Protein AF-0000000081154269 (afdb_homodimer)

Solvent-accessible surface area (backbone atoms only — not comparable to full-atom values): 13398 Å² total; per-residue (Å²): 123,73,63,59,54,53,50,51,50,51,49,53,46,40,52,49,39,51,51,50,25,51,52,48,40,55,52,59,63,45,81,85,40,50,67,66,55,54,40,61,43,44,78,52,39,38,45,68,50,50,50,50,39,24,50,54,22,32,74,70,35,24,18,26,26,54,62,49,84,51,54,36,80,61,56,30,69,42,71,66,41,42,50,36,40,49,54,42,46,71,68,36,48,84,65,62,65,66,71,43,82,85,48,81,78,74,82,65,70,76,69,76,73,74,76,75,74,84,119,124,70,61,61,53,51,50,50,51,50,49,51,46,41,52,49,40,50,50,50,27,50,52,49,40,56,52,59,64,45,82,84,38,50,67,65,55,56,40,61,43,43,78,53,37,37,44,69,50,48,50,49,40,24,51,53,23,31,73,71,34,25,19,26,27,54,62,48,85,52,54,35,79,63,54,28,68,42,70,66,41,42,49,37,39,51,56,43,45,71,68,35,48,84,66,62,65,68,71,44,81,84,48,81,76,74,82,68,68,76,67,78,74,74,76,74,71,84,118

Nearest PDB structures (foldseek):
  7b7u-assembly1_M  TM=6.819E-01  e=1.545E-05  Homo sapiens
  7f4g-assembly1_R  TM=5.981E-01  e=3.457E-05  Homo sapiens
  4fc8-assembly2_B  TM=5.444E-01  e=4.083E-03  Kluyveromyces lactis NRRL Y-1140
  5c2y-assembly3_A  TM=6.075E-01  e=2.315E-02  Saccharomyces cerevisiae
  6hiv-assembly1_DJ  TM=3.075E-01  e=6.118E+00  Trypanosoma brucei brucei

pLDDT: mean 88.87, std 14.14, range [27.11, 98.56]

Radius of gyration: 24.87 Å; Cα contacts (8 Å, |Δi|>4): 287; chains: 2; bounding box: 67×72×37 Å

Foldseek 3Di:
DVVVVVVVVVVVVVVVLVVQLVVLLVVLLDPDDDPVSVVVSVVRYDPVSLVVSLVSNVVVQHHSPSNDRDGVPDPDPDVLRVVQVVQQVVPDDPDDPVVCPPPPDDDTDTDDPPPPPPD/DVVVVVVVVVVVVVVVLVVQLVVLLVVLLDPDDDPVSVVVSVVRYDPVSLVVSLVSNVVVQHHSPSNDRDGVPDPDPDVLRVVQVVQQVVPDDPDDPVVCPPPPDDDTDTDDPPPPPPD

Organism: Pinctada imbricata (NCBI:txid66713)

Secondary structure (DSSP, 8-state):
-HHHHHHHHHHHHHHHHHHHHHHHHHHTTSS---HHHHHHHTTT--HHHHHHHHHHHHHTTB-SSTT---B---SSSSHHHHHHHHHHHHHS--S-GGG-TTS-------PPPP-----/-HHHHHHHHHHHHHHHHHHHHHHHHHHTTSS---HHHHHHHTTT--HHHHHHHHHHHHHTTB-SSTT---B---SSSSHHHHHHHHHHHHHS--S-GGG-TTS-------PPPP-----

Structure (mmCIF, N/CA/C/O backbone):
data_AF-0000000081154269-model_v1
#
loop_
_entity.id
_entity.type
_entity.pdbx_description
1 polymer 'RNA polymerase II subunit B1 CTD phosphatase RPAP2 homolog'
#
loop_
_atom_site.group_PDB
_atom_site.id
_atom_site.type_symbol
_atom_site.label_atom_id
_atom_site.label_alt_id
_atom_site.label_comp_id
_atom_site.label_asym_id
_atom_site.label_entity_id
_atom_site.label_seq_id
_atom_site.pdbx_PDB_ins_code
_atom_site.Cartn_x
_atom_site.Cartn_y
_atom_site.Cartn_z
_atom_site.occupancy
_atom_site.B_iso_or_equiv
_atom_site.auth_seq_id
_atom_site.auth_comp_id
_atom_site.auth_asym_id
_atom_site.auth_atom_id
_atom_site.pdbx_PDB_model_num
ATOM 1 N N . MET A 1 1 ? 29.5 40.688 5.809 1 53.53 1 MET A N 1
ATOM 2 C CA . MET A 1 1 ? 29.797 39.594 6.754 1 53.53 1 MET A CA 1
ATOM 3 C C . MET A 1 1 ? 28.516 39.031 7.348 1 53.53 1 MET A C 1
ATOM 5 O O . MET A 1 1 ? 28.406 37.812 7.539 1 53.53 1 MET A O 1
ATOM 9 N N . ASP A 1 2 ? 27.266 39.844 7.762 1 76.62 2 ASP A N 1
ATOM 10 C CA . ASP A 1 2 ? 26.016 39.625 8.484 1 76.62 2 ASP A CA 1
ATOM 11 C C . ASP A 1 2 ? 25 38.906 7.609 1 76.62 2 ASP A C 1
ATOM 13 O O . ASP A 1 2 ? 24.141 38.156 8.109 1 76.62 2 ASP A O 1
ATOM 17 N N . LYS A 1 3 ? 25.266 39.031 6.223 1 85.31 3 LYS A N 1
ATOM 18 C CA . LYS A 1 3 ? 24.281 38.438 5.309 1 85.31 3 LYS A CA 1
ATOM 19 C C . LYS A 1 3 ? 24.469 36.938 5.172 1 85.31 3 LYS A C 1
ATOM 21 O O . LYS A 1 3 ? 23.484 36.188 5.098 1 85.31 3 LYS A O 1
ATOM 26 N N . LYS A 1 4 ? 25.625 36.625 5.086 1 85.44 4 LYS A N 1
ATOM 27 C CA . LYS A 1 4 ? 25.938 35.219 4.949 1 85.44 4 LYS A CA 1
ATOM 28 C C . LYS A 1 4 ? 25.422 34.438 6.145 1 85.44 4 LYS A C 1
ATOM 30 O O . LYS A 1 4 ? 24.875 33.344 5.977 1 85.44 4 LYS A O 1
ATOM 35 N N . LYS A 1 5 ? 25.75 34.906 7.281 1 88.69 5 LYS A N 1
ATOM 36 C CA . LYS A 1 5 ? 25.297 34.25 8.508 1 88.69 5 LYS A CA 1
ATOM 37 C C . LYS A 1 5 ? 23.781 34.156 8.547 1 88.69 5 LYS A C 1
ATOM 39 O O . LYS A 1 5 ? 23.234 33.125 8.984 1 88.69 5 LYS A O 1
ATOM 44 N N . ALA A 1 6 ? 23.109 35.188 8.211 1 87 6 ALA A N 1
ATOM 45 C CA . ALA A 1 6 ? 21.641 35.219 8.164 1 87 6 ALA A CA 1
ATOM 46 C C . ALA A 1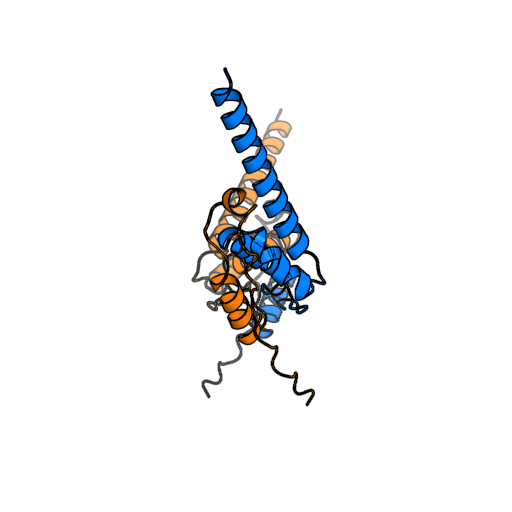 6 ? 21.109 34.156 7.215 1 87 6 ALA A C 1
ATOM 48 O O . ALA A 1 6 ? 20.094 33.5 7.512 1 87 6 ALA A O 1
ATOM 49 N N . LEU A 1 7 ? 21.781 34 6.094 1 88.38 7 LEU A N 1
ATOM 50 C CA . LEU A 1 7 ? 21.375 32.969 5.121 1 88.38 7 LEU A CA 1
ATOM 51 C C . LEU A 1 7 ? 21.562 31.578 5.684 1 88.38 7 LEU A C 1
ATOM 53 O O . LEU A 1 7 ? 20.688 30.719 5.504 1 88.38 7 LEU A O 1
ATOM 57 N N . GLU A 1 8 ? 22.703 31.391 6.32 1 90.62 8 GLU A N 1
ATOM 58 C CA . GLU A 1 8 ? 22.984 30.094 6.941 1 90.62 8 GLU A CA 1
ATOM 59 C C . GLU A 1 8 ? 21.938 29.75 7.992 1 90.62 8 GLU A C 1
ATOM 61 O O . GLU A 1 8 ? 21.484 28.609 8.078 1 90.62 8 GLU A O 1
ATOM 66 N N . GLU A 1 9 ? 21.641 30.703 8.789 1 90.69 9 GLU A N 1
ATOM 67 C CA . GLU A 1 9 ? 20.641 30.5 9.82 1 90.69 9 GLU A CA 1
ATOM 68 C C . GLU A 1 9 ? 19.281 30.172 9.203 1 90.69 9 GLU A C 1
ATOM 70 O O . GLU A 1 9 ? 18.516 29.359 9.734 1 90.69 9 GLU A O 1
ATOM 75 N N . LYS A 1 10 ? 18.953 30.844 8.18 1 89.12 10 LYS A N 1
ATOM 76 C CA . LYS A 1 10 ? 17.688 30.562 7.477 1 89.12 10 LYS A CA 1
ATOM 77 C C . LYS A 1 10 ? 17.656 29.125 6.969 1 89.12 10 LYS A C 1
ATOM 79 O O . LYS A 1 10 ? 16.641 28.438 7.133 1 89.12 10 LYS A O 1
ATOM 84 N N . ILE A 1 11 ? 18.75 28.766 6.434 1 92.25 11 ILE A N 1
ATOM 85 C CA . ILE A 1 11 ? 18.828 27.406 5.883 1 92.25 11 ILE A CA 1
ATOM 86 C C . ILE A 1 11 ? 18.719 26.391 7.012 1 92.25 11 ILE A C 1
ATOM 88 O O . ILE A 1 11 ? 18.047 25.375 6.867 1 92.25 11 ILE A O 1
ATOM 92 N N . ARG A 1 12 ? 19.5 26.641 8.016 1 92 12 ARG A N 1
ATOM 93 C CA . ARG A 1 12 ? 19.438 25.75 9.164 1 92 12 ARG A CA 1
ATOM 94 C C . ARG A 1 12 ? 18.016 25.609 9.68 1 92 12 ARG A C 1
ATOM 96 O O . ARG A 1 12 ? 17.562 24.516 10.016 1 92 12 ARG A O 1
ATOM 103 N N . PHE A 1 13 ? 17.359 26.75 9.781 1 93.31 13 PHE A N 1
ATOM 104 C CA . PHE A 1 13 ? 15.977 26.75 10.25 1 93.31 13 PHE A CA 1
ATOM 105 C C . PHE A 1 13 ? 15.078 25.984 9.297 1 93.31 13 PHE A C 1
ATOM 107 O O . PHE A 1 13 ? 14.195 25.234 9.727 1 93.31 13 PHE A O 1
ATOM 114 N N . GLN A 1 14 ? 15.312 26.156 8.055 1 93.31 14 GLN A N 1
ATOM 115 C CA . GLN A 1 14 ? 14.562 25.422 7.043 1 93.31 14 GLN A CA 1
ATOM 116 C C . GLN A 1 14 ? 14.734 23.906 7.211 1 93.31 14 GLN A C 1
ATOM 118 O O . GLN A 1 14 ? 13.766 23.156 7.121 1 93.31 14 GLN A O 1
ATOM 123 N N . VAL A 1 15 ? 15.961 23.5 7.383 1 95.94 15 VAL A N 1
ATOM 124 C CA . VAL A 1 15 ? 16.266 22.078 7.582 1 95.94 15 VAL A CA 1
ATOM 125 C C . VAL A 1 15 ? 15.57 21.578 8.836 1 95.94 15 VAL A C 1
ATOM 127 O O . VAL A 1 15 ? 15.023 20.469 8.844 1 95.94 15 VAL A O 1
ATOM 130 N N . GLU A 1 16 ? 15.602 22.375 9.875 1 95.81 16 GLU A N 1
ATOM 131 C CA . GLU A 1 16 ? 14.953 21.984 11.125 1 95.81 16 GLU A CA 1
ATOM 132 C C . GLU A 1 16 ? 13.445 21.844 10.938 1 95.81 16 GLU A C 1
ATOM 134 O O . GLU A 1 16 ? 12.828 20.938 11.523 1 95.81 16 GLU A O 1
ATOM 139 N N . CYS A 1 17 ? 12.844 22.781 10.227 1 95.19 17 CYS A N 1
ATOM 140 C CA . CYS A 1 17 ? 11.414 22.703 9.953 1 95.19 17 CYS A CA 1
ATOM 141 C C . CYS A 1 17 ? 11.07 21.406 9.203 1 95.19 17 CYS A C 1
ATOM 143 O O . CYS A 1 17 ? 10.102 20.734 9.539 1 95.19 17 CYS A O 1
ATOM 145 N N . GLU A 1 18 ? 11.883 21.047 8.211 1 96.69 18 GLU A N 1
ATOM 146 C CA . GLU A 1 18 ? 11.664 19.812 7.445 1 96.69 18 GLU A CA 1
ATOM 147 C C . GLU A 1 18 ? 11.828 18.578 8.32 1 96.69 18 GLU A C 1
ATOM 149 O O . GLU A 1 18 ? 11.07 17.609 8.195 1 96.69 18 GLU A O 1
ATOM 154 N N . LYS A 1 19 ? 12.859 18.625 9.117 1 97.44 19 LYS A N 1
ATOM 155 C CA . LYS A 1 19 ? 13.055 17.516 10.055 1 97.44 19 LYS A CA 1
ATOM 156 C C . LYS A 1 19 ? 11.844 17.359 10.969 1 97.44 19 LYS A C 1
ATOM 158 O O . LYS A 1 19 ? 11.375 16.234 11.203 1 97.44 19 LYS A O 1
ATOM 163 N N . THR A 1 20 ? 11.359 18.453 11.508 1 97.12 20 THR A N 1
ATOM 164 C CA . THR A 1 20 ? 10.18 18.438 12.367 1 97.12 20 THR A CA 1
ATOM 165 C C . THR A 1 20 ? 8.969 17.906 11.609 1 97.12 20 THR A C 1
ATOM 167 O O . THR A 1 20 ? 8.18 17.125 12.148 1 97.12 20 THR A O 1
ATOM 170 N N . ALA A 1 21 ? 8.766 18.359 10.344 1 97.81 21 ALA A N 1
ATOM 171 C CA . ALA A 1 21 ? 7.68 17.859 9.516 1 97.81 21 ALA A CA 1
ATOM 172 C C . ALA A 1 21 ? 7.762 16.344 9.352 1 97.81 21 ALA A C 1
ATOM 174 O O . ALA A 1 21 ? 6.762 15.641 9.516 1 97.81 21 ALA A O 1
ATOM 175 N N . HIS A 1 22 ? 8.977 15.906 9.055 1 97.81 22 HIS A N 1
ATOM 176 C CA . HIS A 1 22 ? 9.172 14.477 8.875 1 97.81 22 HIS A CA 1
ATOM 177 C C . HIS A 1 22 ? 8.859 13.711 10.156 1 97.81 22 HIS A C 1
ATOM 179 O O . HIS A 1 22 ? 8.219 12.656 10.117 1 97.81 22 HIS A O 1
ATOM 185 N N . LEU A 1 23 ? 9.336 14.195 11.266 1 98 23 LEU A N 1
ATOM 186 C CA . LEU A 1 23 ? 9.039 13.578 12.555 1 98 23 LEU A CA 1
ATOM 187 C C . LEU A 1 23 ? 7.539 13.562 12.82 1 98 23 LEU A C 1
ATOM 189 O O . LEU A 1 23 ? 7.012 12.594 13.375 1 98 23 LEU A O 1
ATOM 193 N N . THR A 1 24 ? 6.867 14.617 12.469 1 98.25 24 THR A N 1
ATOM 194 C CA . THR A 1 24 ? 5.418 14.703 12.609 1 98.25 24 THR A CA 1
ATOM 195 C C . THR A 1 24 ? 4.727 13.641 11.766 1 98.25 24 THR A C 1
ATOM 197 O O . THR A 1 24 ? 3.816 12.961 12.234 1 98.25 24 THR A O 1
ATOM 200 N N . VAL A 1 25 ? 5.164 13.539 10.508 1 98.5 25 VAL A N 1
ATOM 201 C CA . VAL A 1 25 ? 4.641 12.5 9.625 1 98.5 25 VAL A CA 1
ATOM 202 C C . VAL A 1 25 ? 4.816 11.133 10.281 1 98.5 25 VAL A C 1
ATOM 204 O O . VAL A 1 25 ? 3.879 10.328 10.328 1 98.5 25 VAL A O 1
ATOM 207 N N . GLN A 1 26 ? 5.984 10.891 10.82 1 98.25 26 GLN A N 1
ATOM 208 C CA . GLN A 1 26 ? 6.266 9.617 11.469 1 98.25 26 GLN A CA 1
ATOM 209 C C . GLN A 1 26 ? 5.328 9.375 12.648 1 98.25 26 GLN A C 1
ATOM 211 O O . GLN A 1 26 ? 4.824 8.266 12.836 1 98.25 26 GLN A O 1
ATOM 216 N N . ARG A 1 27 ? 5.07 10.344 13.367 1 98.31 27 ARG A N 1
ATOM 217 C CA . ARG A 1 27 ? 4.191 10.219 14.531 1 98.31 27 ARG A CA 1
ATOM 218 C C . ARG A 1 27 ? 2.76 9.922 14.102 1 98.31 27 ARG A C 1
ATOM 220 O O . ARG A 1 27 ? 2.041 9.195 14.789 1 98.31 27 ARG A O 1
ATOM 227 N N . LEU A 1 28 ? 2.326 10.461 13.016 1 98.38 28 LEU A N 1
ATOM 228 C CA . LEU A 1 28 ? 0.966 10.297 12.516 1 98.38 28 LEU A CA 1
ATOM 229 C C . LEU A 1 28 ? 0.749 8.883 11.992 1 98.38 28 LEU A C 1
ATOM 231 O O . LEU A 1 28 ? -0.382 8.492 11.695 1 98.38 28 LEU A O 1
ATOM 235 N N . LEU A 1 29 ? 1.799 8.062 11.922 1 97.62 29 LEU A N 1
ATOM 236 C CA . LEU A 1 29 ? 1.712 6.688 11.438 1 97.62 29 LEU A CA 1
ATOM 237 C C . LEU A 1 29 ? 1.445 5.723 12.586 1 97.62 29 LEU A C 1
ATOM 239 O O . LEU A 1 29 ? 1.038 4.582 12.367 1 97.62 29 LEU A O 1
ATOM 243 N N . ASP A 1 30 ? 1.683 6.195 13.719 1 96.75 30 ASP A N 1
ATOM 244 C CA . ASP A 1 30 ? 1.597 5.312 14.883 1 96.75 30 ASP A CA 1
ATOM 245 C C . ASP A 1 30 ? 0.285 5.523 15.633 1 96.75 30 ASP A C 1
ATOM 247 O O . ASP A 1 30 ? 0.093 6.555 16.281 1 96.75 30 ASP A O 1
ATOM 251 N N . ASN A 1 31 ? -0.57 4.465 15.578 1 94.56 31 ASN A N 1
ATOM 252 C CA . ASN A 1 31 ? -1.827 4.527 16.312 1 94.56 31 ASN A CA 1
ATOM 253 C C . ASN A 1 31 ? -1.6 4.434 17.828 1 94.56 31 ASN A C 1
ATOM 255 O O . ASN A 1 31 ? -0.673 3.756 18.281 1 94.56 31 ASN A O 1
ATOM 259 N N . PRO A 1 32 ? -2.461 4.969 18.641 1 97 32 PRO A N 1
ATOM 260 C CA . PRO A 1 32 ? -3.592 5.816 18.266 1 97 32 PRO A CA 1
ATOM 261 C C . PRO A 1 32 ? -3.188 7.27 18.031 1 97 32 PRO A C 1
ATOM 263 O O . PRO A 1 32 ? -2.264 7.77 18.672 1 97 32 PRO A O 1
ATOM 266 N N . VAL A 1 33 ? -3.846 7.969 17.109 1 97.81 33 VAL A N 1
ATOM 267 C CA . VAL A 1 33 ? -3.684 9.398 16.859 1 97.81 33 VAL A CA 1
ATOM 268 C C . VAL A 1 33 ? -4.926 10.148 17.328 1 97.81 33 VAL A C 1
ATOM 270 O O . VAL A 1 33 ? -6.047 9.812 16.938 1 97.81 33 VAL A O 1
ATOM 273 N N . THR A 1 34 ? -4.75 11.117 18.156 1 97 34 THR A N 1
ATOM 274 C CA . THR A 1 34 ? -5.879 11.891 18.656 1 97 34 THR A CA 1
ATOM 275 C C . THR A 1 34 ? -6.254 13 17.672 1 97 34 THR A C 1
ATOM 277 O O . THR A 1 34 ? -5.422 13.438 16.875 1 97 34 THR A O 1
ATOM 280 N N . GLU A 1 35 ? -7.504 13.438 17.875 1 96.25 35 GLU A N 1
ATOM 281 C CA . GLU A 1 35 ? -7.957 14.555 17.047 1 96.25 35 GLU A CA 1
ATOM 282 C C . GLU A 1 35 ? -7.105 15.797 17.281 1 96.25 35 GLU A C 1
ATOM 284 O O . GLU A 1 35 ? -6.73 16.484 16.344 1 96.25 35 GLU A O 1
ATOM 289 N N . ASP A 1 36 ? -6.797 16.094 18.547 1 96.12 36 ASP A N 1
ATOM 290 C CA . ASP A 1 36 ? -6.016 17.266 18.891 1 96.12 36 ASP A CA 1
ATOM 291 C C . ASP A 1 36 ? -4.637 17.234 18.234 1 96.12 36 ASP A C 1
ATOM 293 O O . ASP A 1 36 ? -4.152 18.25 17.75 1 96.12 36 ASP A O 1
ATOM 297 N N . PHE A 1 37 ? -4.051 16.078 18.344 1 97.12 37 PHE A N 1
ATOM 298 C CA . PHE A 1 37 ? -2.73 15.969 17.734 1 97.12 37 PHE A CA 1
ATOM 299 C C . PHE A 1 37 ? -2.801 16.219 16.234 1 97.12 37 PHE A C 1
ATOM 301 O O . PHE A 1 37 ? -1.935 16.891 15.672 1 97.12 37 PHE A O 1
ATOM 308 N N . LEU A 1 38 ? -3.809 15.578 15.578 1 97.62 38 LEU A N 1
ATOM 309 C CA . LEU A 1 38 ? -3.961 15.789 14.141 1 97.62 38 LEU A CA 1
ATOM 310 C C . LEU A 1 38 ? -4.152 17.266 13.828 1 97.62 38 LEU A C 1
ATOM 312 O O . LEU A 1 38 ? -3.523 17.797 12.906 1 97.62 38 LEU A O 1
ATOM 316 N N . ILE A 1 39 ? -4.953 17.906 14.578 1 96.38 39 ILE A N 1
ATOM 317 C CA . ILE A 1 39 ? -5.207 19.328 14.383 1 96.38 39 ILE A CA 1
ATOM 318 C C . ILE A 1 39 ? -3.908 20.109 14.547 1 96.38 39 ILE A C 1
ATOM 320 O O . ILE A 1 39 ? -3.555 20.938 13.695 1 96.38 39 ILE A O 1
ATOM 324 N N . ASP A 1 40 ? -3.188 19.859 15.586 1 94.75 40 ASP A N 1
ATOM 325 C CA . ASP A 1 40 ? -1.946 20.562 15.883 1 94.75 40 ASP A CA 1
ATOM 326 C C . ASP A 1 40 ? -0.896 20.297 14.805 1 94.75 40 ASP A C 1
ATOM 328 O O . ASP A 1 40 ? -0.05 21.156 14.531 1 94.75 40 ASP A O 1
ATOM 332 N N . SER A 1 41 ? -0.921 19.125 14.227 1 96.5 41 SER A N 1
ATOM 333 C CA . SER A 1 41 ? 0.056 18.75 13.211 1 96.5 41 SER A CA 1
ATOM 334 C C . SER A 1 41 ? -0.074 19.625 11.969 1 96.5 41 SER A C 1
ATOM 336 O O . SER A 1 41 ? 0.882 19.781 11.211 1 96.5 41 SER A O 1
ATOM 338 N N . GLY A 1 42 ? -1.251 20.203 11.805 1 95.56 42 GLY A N 1
ATOM 339 C CA . GLY A 1 42 ? -1.514 20.984 10.609 1 95.56 42 GLY A CA 1
ATOM 340 C C . GLY A 1 42 ? -0.58 22.172 10.469 1 95.56 42 GLY A C 1
ATOM 341 O O . GLY A 1 42 ? -0.343 22.656 9.352 1 95.56 42 GLY A O 1
ATOM 342 N N . ARG A 1 43 ? -0.003 22.688 11.516 1 93.19 43 ARG A N 1
ATOM 343 C CA . ARG A 1 43 ? 0.921 23.828 11.477 1 93.19 43 ARG A CA 1
ATOM 344 C C . ARG A 1 43 ? 2.316 23.375 11.055 1 93.19 43 ARG A C 1
ATOM 346 O O . ARG A 1 43 ? 3.143 24.188 10.656 1 93.19 43 ARG A O 1
ATOM 353 N N . LEU A 1 44 ? 2.529 22.125 11.188 1 95.38 44 LEU A N 1
ATOM 354 C CA . LEU A 1 44 ? 3.893 21.625 11.055 1 95.38 44 LEU A CA 1
ATOM 355 C C . LEU A 1 44 ? 4.078 20.906 9.727 1 95.38 44 LEU A C 1
ATOM 357 O O . LEU A 1 44 ? 5.211 20.625 9.32 1 95.38 44 LEU A O 1
ATOM 361 N N . ILE A 1 45 ? 2.982 20.594 9 1 97 45 ILE A N 1
ATOM 362 C CA . ILE A 1 45 ? 3.115 19.781 7.793 1 97 45 ILE A CA 1
ATOM 363 C C . ILE A 1 45 ? 2.393 20.453 6.629 1 97 45 ILE A C 1
ATOM 365 O O . ILE A 1 45 ? 1.532 21.312 6.844 1 97 45 ILE A O 1
ATOM 369 N N . LYS A 1 46 ? 2.799 20.047 5.414 1 97.19 46 LYS A N 1
ATOM 370 C CA . LYS A 1 46 ? 2.16 20.438 4.16 1 97.19 46 LYS A CA 1
ATOM 371 C C . LYS A 1 46 ? 1.261 19.328 3.631 1 97.19 46 LYS A C 1
ATOM 373 O O . LYS A 1 46 ? 1.311 18.188 4.121 1 97.19 46 LYS A O 1
ATOM 378 N N . PRO A 1 47 ? 0.324 19.719 2.654 1 98.19 47 PRO A N 1
ATOM 379 C CA . PRO A 1 47 ? -0.532 18.688 2.051 1 98.19 47 PRO A CA 1
ATOM 380 C C . PRO A 1 47 ? 0.261 17.5 1.515 1 98.19 47 PRO A C 1
ATOM 382 O O . PRO A 1 47 ? -0.191 16.359 1.618 1 98.19 47 PRO A O 1
ATOM 385 N N . GLU A 1 48 ? 1.426 17.781 0.945 1 97.88 48 GLU A N 1
ATOM 386 C CA . GLU A 1 48 ? 2.262 16.719 0.418 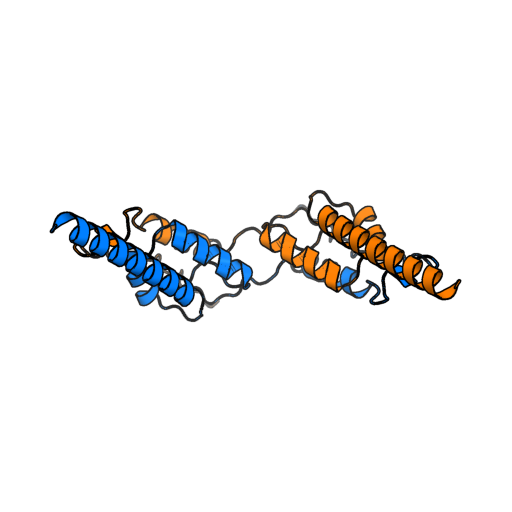1 97.88 48 GLU A CA 1
ATOM 387 C C . GLU A 1 48 ? 2.711 15.766 1.529 1 97.88 48 GLU A C 1
ATOM 389 O O . GLU A 1 48 ? 2.781 14.555 1.329 1 97.88 48 GLU A O 1
ATOM 394 N N . HIS A 1 49 ? 3.129 16.391 2.686 1 98.25 49 HIS A N 1
ATOM 395 C CA . HIS A 1 49 ? 3.459 15.57 3.844 1 98.25 49 HIS A CA 1
ATOM 396 C C . HIS A 1 49 ? 2.277 14.703 4.258 1 98.25 49 HIS A C 1
ATOM 398 O O . HIS A 1 49 ? 2.457 13.531 4.602 1 98.25 49 HIS A O 1
ATOM 404 N N . TYR A 1 50 ? 1.088 15.219 4.234 1 98.56 50 TYR A N 1
ATOM 405 C CA . TYR A 1 50 ? -0.109 14.477 4.617 1 98.56 50 TYR A CA 1
ATOM 406 C C . TYR A 1 50 ? -0.411 13.367 3.613 1 98.56 50 TYR A C 1
ATOM 408 O O . TYR A 1 50 ? -0.861 12.281 3.992 1 98.56 50 TYR A O 1
ATOM 416 N N . ASP A 1 51 ? -0.196 13.656 2.369 1 97.31 51 ASP A N 1
ATOM 417 C CA . ASP A 1 51 ? -0.309 12.602 1.365 1 97.31 51 ASP A CA 1
ATOM 418 C C . ASP A 1 51 ? 0.574 11.406 1.721 1 97.31 51 ASP A C 1
ATOM 420 O O . ASP A 1 51 ? 0.16 10.258 1.567 1 97.31 51 ASP A O 1
ATOM 424 N N . ASP A 1 52 ? 1.789 11.742 2.115 1 97.25 52 ASP A N 1
ATOM 425 C CA . ASP A 1 52 ? 2.703 10.688 2.553 1 97.25 52 ASP A CA 1
ATOM 426 C C . ASP A 1 52 ? 2.102 9.883 3.701 1 97.25 52 ASP A C 1
ATOM 428 O O . ASP A 1 52 ? 2.232 8.656 3.74 1 97.25 52 ASP A O 1
ATOM 432 N N . VAL A 1 53 ? 1.517 10.562 4.598 1 98.25 53 VAL A N 1
ATOM 433 C CA . VAL A 1 53 ? 0.886 9.914 5.746 1 98.25 53 VAL A CA 1
ATOM 434 C C . VAL A 1 53 ? -0.183 8.938 5.266 1 98.25 53 VAL A C 1
ATOM 436 O O . VAL A 1 53 ? -0.199 7.773 5.676 1 98.25 53 VAL A O 1
ATOM 439 N N . ILE A 1 54 ? -1.092 9.414 4.41 1 96.12 54 ILE A N 1
ATOM 440 C CA . ILE A 1 54 ? -2.184 8.602 3.889 1 96.12 54 ILE A CA 1
ATOM 441 C C . ILE A 1 54 ? -1.619 7.348 3.217 1 96.12 54 ILE A C 1
ATOM 443 O O . ILE A 1 54 ? -2.064 6.23 3.496 1 96.12 54 ILE A O 1
ATOM 447 N N . GLU A 1 55 ? -0.665 7.551 2.383 1 91.62 55 GLU A N 1
ATOM 448 C CA . GLU A 1 55 ? -0.065 6.453 1.634 1 91.62 55 GLU A CA 1
ATOM 449 C C . GLU A 1 55 ? 0.594 5.441 2.57 1 91.62 55 GLU A C 1
ATOM 451 O O . GLU A 1 55 ? 0.401 4.234 2.424 1 91.62 55 GLU A O 1
ATOM 456 N N . GLU A 1 56 ? 1.396 5.906 3.488 1 94.31 56 GLU A N 1
ATOM 457 C CA . GLU A 1 56 ? 2.148 5.039 4.391 1 94.31 56 GLU A CA 1
ATOM 458 C C . GLU A 1 56 ? 1.217 4.258 5.312 1 94.31 56 GLU A C 1
ATOM 460 O O . GLU A 1 56 ? 1.463 3.086 5.602 1 94.31 56 GLU A O 1
ATOM 465 N N . ARG A 1 57 ? 0.2 4.91 5.746 1 93.5 57 ARG A N 1
ATOM 466 C CA . ARG A 1 57 ? -0.78 4.199 6.559 1 93.5 57 ARG A CA 1
ATOM 467 C C . ARG A 1 57 ? -1.428 3.066 5.773 1 93.5 57 ARG A C 1
ATOM 469 O O . ARG A 1 57 ? -1.548 1.946 6.273 1 93.5 57 ARG A O 1
ATOM 476 N N . ALA A 1 58 ? -1.884 3.373 4.547 1 89.06 58 ALA A N 1
ATOM 477 C CA . ALA A 1 58 ? -2.5 2.359 3.695 1 89.06 58 ALA A CA 1
ATOM 478 C C . ALA A 1 58 ? -1.558 1.179 3.479 1 89.06 58 ALA A C 1
ATOM 480 O O . ALA A 1 58 ? -1.986 0.022 3.496 1 89.06 58 ALA A O 1
ATOM 481 N N . ILE A 1 59 ? -0.332 1.503 3.24 1 85.94 59 ILE A N 1
ATOM 482 C CA . ILE A 1 59 ? 0.679 0.471 3.035 1 85.94 59 ILE A CA 1
ATOM 483 C C . ILE A 1 59 ? 0.732 -0.449 4.254 1 85.94 59 ILE A C 1
ATOM 485 O O . ILE A 1 59 ? 0.942 -1.656 4.117 1 85.94 59 ILE A O 1
ATOM 489 N N . SER A 1 60 ? 0.591 0.056 5.445 1 87.94 60 SER A N 1
ATOM 490 C CA . SER A 1 60 ? 0.615 -0.713 6.688 1 87.94 60 SER A CA 1
ATOM 491 C C . SER A 1 60 ? -0.776 -1.222 7.051 1 87.94 60 SER A C 1
ATOM 493 O O . SER A 1 60 ? -1.034 -1.571 8.203 1 87.94 60 SER A O 1
ATOM 495 N N . HIS A 1 61 ? -1.679 -1.137 6.164 1 86.5 61 HIS A N 1
ATOM 496 C CA . HIS A 1 61 ? -3.033 -1.663 6.289 1 86.5 61 HIS A CA 1
ATOM 497 C C . HIS A 1 61 ? -3.83 -0.893 7.336 1 86.5 61 HIS A C 1
ATOM 499 O O . HIS A 1 61 ? -4.66 -1.472 8.039 1 86.5 61 HIS A O 1
ATOM 505 N N . GLN A 1 62 ? -3.473 0.271 7.52 1 91 62 GLN A N 1
ATOM 506 C CA . GLN A 1 62 ? -4.234 1.182 8.367 1 91 62 GLN A CA 1
ATOM 507 C C . GLN A 1 62 ? -5.074 2.143 7.527 1 91 62 GLN A C 1
ATOM 509 O O . GLN A 1 62 ? -4.699 2.479 6.398 1 91 62 GLN A O 1
ATOM 514 N N . CYS A 1 63 ? -6.223 2.512 8.031 1 93.06 63 CYS A N 1
ATOM 515 C CA . CYS A 1 63 ? -6.992 3.557 7.367 1 93.06 63 CYS A CA 1
ATOM 516 C C . CYS A 1 63 ? -6.148 4.805 7.156 1 93.06 63 CYS A C 1
ATOM 518 O O . CYS A 1 63 ? -5.43 5.234 8.062 1 93.06 63 CYS A O 1
ATOM 520 N N . GLY A 1 64 ? -6.27 5.398 6.031 1 95.31 64 GLY A N 1
ATOM 521 C CA . GLY A 1 64 ? -5.477 6.566 5.684 1 95.31 64 GLY A CA 1
ATOM 522 C C . GLY A 1 64 ? -5.805 7.785 6.527 1 95.31 64 GLY A C 1
ATOM 523 O O . GLY A 1 64 ? -5.035 8.75 6.559 1 95.31 64 GLY A O 1
ATOM 524 N N . TYR A 1 65 ? -7.004 7.812 7.09 1 96.81 65 TYR A N 1
ATOM 525 C CA . TYR A 1 65 ? -7.359 8.891 8.008 1 96.81 65 TYR A CA 1
ATOM 526 C C . TYR A 1 65 ? -6.746 8.664 9.383 1 96.81 65 TYR A C 1
ATOM 528 O O . TYR A 1 65 ? -7.16 7.754 10.109 1 96.81 65 TYR A O 1
ATOM 536 N N . PRO A 1 66 ? -5.828 9.562 9.75 1 97.69 66 PRO A N 1
ATOM 537 C CA . PRO A 1 66 ? -4.965 9.227 10.883 1 97.69 66 PRO A CA 1
ATOM 538 C C . PRO A 1 66 ? -5.75 9.008 12.172 1 97.69 66 PRO A C 1
ATOM 540 O O . PRO A 1 66 ? -5.336 8.219 13.023 1 97.69 66 PRO A O 1
ATOM 543 N N . VAL A 1 67 ? -6.84 9.625 12.359 1 97.44 67 VAL A N 1
ATOM 544 C CA . VAL A 1 67 ? -7.547 9.516 13.625 1 97.44 67 VAL A CA 1
ATOM 545 C C . VAL A 1 67 ? -8.406 8.258 13.641 1 97.44 67 VAL A C 1
ATOM 547 O O . VAL A 1 67 ? -8.945 7.875 14.68 1 97.44 67 VAL A O 1
ATOM 550 N N . CYS A 1 68 ? -8.57 7.652 12.492 1 95.81 68 CYS A N 1
ATOM 551 C CA . CYS A 1 68 ? -9.359 6.434 12.398 1 95.81 68 CYS A CA 1
ATOM 552 C C . CYS A 1 68 ? -8.555 5.223 12.859 1 95.81 68 CYS A C 1
ATOM 554 O O . CYS A 1 68 ? -7.461 4.973 12.359 1 95.81 68 CYS A O 1
ATOM 556 N N . PRO A 1 69 ? -9.117 4.496 13.742 1 93.06 69 PRO A N 1
ATOM 557 C CA . PRO A 1 69 ? -8.391 3.334 14.266 1 93.06 69 PRO A CA 1
ATOM 558 C C . PRO A 1 69 ? -8.562 2.092 13.391 1 93.06 69 PRO A C 1
ATOM 560 O O . PRO A 1 69 ? -7.926 1.066 13.641 1 93.06 69 PRO A O 1
ATOM 563 N N . ASN A 1 70 ? -9.383 2.15 12.344 1 87.06 70 ASN A N 1
ATOM 564 C CA . ASN A 1 70 ? -9.742 0.953 11.594 1 87.06 70 ASN A CA 1
ATOM 565 C C . ASN A 1 70 ? -8.586 0.477 10.719 1 87.06 70 ASN A C 1
ATOM 567 O O . ASN A 1 70 ? -7.828 1.29 10.188 1 87.06 70 ASN A O 1
ATOM 571 N N . SER A 1 71 ? -8.414 -0.743 10.555 1 86.06 71 SER A N 1
ATOM 572 C CA . SER A 1 71 ? -7.488 -1.361 9.609 1 86.06 71 SER A CA 1
ATOM 573 C C . SER A 1 71 ? -8.141 -1.542 8.242 1 86.06 71 SER A C 1
ATOM 575 O O . SER A 1 71 ? -9.352 -1.73 8.148 1 86.06 71 SER A O 1
ATOM 577 N N . LEU A 1 72 ? -7.359 -1.11 7.254 1 79.88 72 LEU A N 1
ATOM 578 C CA . LEU A 1 72 ? -7.824 -1.422 5.906 1 79.88 72 LEU A CA 1
ATOM 579 C C . LEU A 1 72 ? -7.801 -2.926 5.656 1 79.88 72 LEU A C 1
ATOM 581 O O . LEU A 1 72 ? -6.902 -3.625 6.133 1 79.88 72 LEU A O 1
ATOM 585 N N . ALA A 1 73 ? -8.922 -3.479 5.965 1 65.31 73 ALA A N 1
ATOM 586 C CA . ALA A 1 73 ? -9.055 -4.934 5.969 1 65.31 73 ALA A CA 1
ATOM 587 C C . ALA A 1 73 ? -8.031 -5.582 5.047 1 65.31 73 ALA A C 1
ATOM 589 O O . ALA A 1 73 ? -7.332 -6.516 5.445 1 65.31 73 ALA A O 1
ATOM 590 N N . ASN A 1 74 ? -8.367 -5.703 3.631 1 74.19 74 ASN A N 1
ATOM 591 C CA . ASN A 1 74 ? -7.625 -6.703 2.869 1 74.19 74 ASN A CA 1
ATOM 592 C C . ASN A 1 74 ? -7.027 -6.113 1.598 1 74.19 74 ASN A C 1
ATOM 594 O O . ASN A 1 74 ? -7.383 -5.004 1.194 1 74.19 74 ASN A O 1
ATOM 598 N N . ASN A 1 75 ? -5.867 -6.641 1.218 1 86.62 75 ASN A N 1
ATOM 599 C CA . ASN A 1 75 ? -5.262 -6.441 -0.094 1 86.62 75 ASN A CA 1
ATOM 600 C C . ASN A 1 75 ? -6.188 -6.895 -1.217 1 86.62 75 ASN A C 1
ATOM 602 O O . ASN A 1 75 ? -5.773 -6.977 -2.375 1 86.62 75 ASN A O 1
ATOM 606 N N . PHE A 1 76 ? -7.414 -7.082 -0.796 1 89.19 76 PHE A N 1
ATOM 607 C CA . PHE A 1 76 ? -8.383 -7.645 -1.734 1 89.19 76 PHE A CA 1
ATOM 608 C C . PHE A 1 76 ? -9.664 -6.824 -1.746 1 89.19 76 PHE A C 1
ATOM 610 O O . PHE A 1 76 ? -10.008 -6.191 -0.746 1 89.19 76 PHE A O 1
ATOM 617 N N . CYS A 1 77 ? -10.305 -6.828 -2.842 1 85.69 77 CYS A N 1
ATOM 618 C CA . CYS A 1 77 ? -11.508 -6.02 -2.975 1 85.69 77 CYS A CA 1
ATOM 619 C C . CYS A 1 77 ? -12.68 -6.66 -2.244 1 85.69 77 CYS A C 1
ATOM 621 O O . CYS A 1 77 ? -13.68 -5.996 -1.966 1 85.69 77 CYS A O 1
ATOM 623 N N . SER A 1 78 ? -12.688 -7.93 -2.121 1 83.75 78 SER A N 1
ATOM 624 C CA . SER A 1 78 ? -13.75 -8.664 -1.45 1 83.75 78 SER A CA 1
ATOM 625 C C . SER A 1 78 ? -13.219 -9.898 -0.745 1 83.75 78 SER A C 1
ATOM 627 O O . SER A 1 78 ? -12.078 -10.312 -0.98 1 83.75 78 SER A O 1
ATOM 629 N N . ASN A 1 79 ? -14.086 -10.484 0.128 1 87.38 79 ASN A N 1
ATOM 630 C CA . ASN A 1 79 ? -13.734 -11.758 0.759 1 87.38 79 ASN A CA 1
ATOM 631 C C . ASN A 1 79 ? -13.594 -12.875 -0.27 1 87.38 79 ASN A C 1
ATOM 633 O O . ASN A 1 79 ? -12.805 -13.797 -0.082 1 87.38 79 ASN A O 1
ATOM 637 N N . GLU A 1 80 ? -14.352 -12.75 -1.297 1 92.56 80 GLU A N 1
ATOM 638 C CA . GLU A 1 80 ? -14.266 -13.75 -2.357 1 92.56 80 GLU A CA 1
ATOM 639 C C . GLU A 1 80 ? -12.883 -13.758 -3 1 92.56 80 GLU A C 1
ATOM 641 O O . GLU A 1 80 ? -12.281 -14.82 -3.18 1 92.56 80 GLU A O 1
ATOM 646 N N . CYS A 1 81 ? -12.375 -12.523 -3.287 1 94.12 81 CYS A N 1
ATOM 647 C CA . CYS A 1 81 ? -11.039 -12.422 -3.871 1 94.12 81 CYS A CA 1
ATOM 648 C C . CYS A 1 81 ? -9.977 -12.875 -2.881 1 94.12 81 CYS A C 1
ATOM 650 O O . CYS A 1 81 ? -8.992 -13.516 -3.266 1 94.12 81 CYS A O 1
ATOM 652 N N . TYR A 1 82 ? -10.188 -12.547 -1.692 1 93.31 82 TYR A N 1
ATOM 653 C CA . TYR A 1 82 ? -9.281 -12.992 -0.637 1 93.31 82 TYR A CA 1
ATOM 654 C C . TYR A 1 82 ? -9.203 -14.508 -0.596 1 93.31 82 TYR A C 1
ATOM 656 O O . TYR A 1 82 ? -8.109 -15.078 -0.627 1 93.31 82 TYR A O 1
ATOM 664 N N . ASN A 1 83 ? -10.32 -15.102 -0.552 1 95.69 83 ASN A N 1
ATOM 665 C CA . ASN A 1 83 ? -10.383 -16.562 -0.484 1 95.69 83 ASN A CA 1
ATOM 666 C C . ASN A 1 83 ? -9.797 -17.203 -1.736 1 95.69 83 ASN A C 1
ATOM 668 O O . ASN A 1 83 ? -9.039 -18.172 -1.646 1 95.69 83 ASN A O 1
ATOM 672 N N . ALA A 1 84 ? -10.188 -16.672 -2.85 1 97.31 84 ALA A N 1
ATOM 673 C CA . ALA A 1 84 ? -9.695 -17.219 -4.113 1 97.31 84 ALA A CA 1
ATOM 674 C C . ALA A 1 84 ? -8.18 -17.125 -4.203 1 97.31 84 ALA A C 1
ATOM 676 O O . ALA A 1 84 ? -7.512 -18.078 -4.613 1 97.31 84 ALA A O 1
ATOM 677 N N . SER A 1 85 ? -7.648 -16.031 -3.842 1 97 85 SER A N 1
ATOM 678 C CA . SER A 1 85 ? -6.207 -15.797 -3.869 1 97 85 SER A CA 1
ATOM 679 C C . SER A 1 85 ? -5.477 -16.75 -2.93 1 97 85 SER A C 1
ATOM 681 O O . SER A 1 85 ? -4.457 -17.344 -3.301 1 97 85 SER A O 1
ATOM 683 N N . ASN A 1 86 ? -6.016 -16.844 -1.775 1 96.75 86 ASN A N 1
ATOM 684 C CA . ASN A 1 86 ? -5.398 -17.75 -0.815 1 96.75 86 ASN A CA 1
ATOM 685 C C . ASN A 1 86 ? -5.453 -19.203 -1.293 1 96.75 86 ASN A C 1
ATOM 687 O O . ASN A 1 86 ? -4.523 -19.969 -1.057 1 96.75 86 ASN A O 1
ATOM 691 N N . TYR A 1 87 ? -6.582 -19.578 -1.852 1 97.88 87 TYR A N 1
ATOM 692 C CA . TYR A 1 87 ? -6.711 -20.906 -2.426 1 97.88 87 TYR A CA 1
ATOM 693 C C . TYR A 1 87 ? -5.633 -21.172 -3.471 1 97.88 87 TYR A C 1
ATOM 695 O O . TYR A 1 87 ? -4.973 -22.203 -3.451 1 97.88 87 TYR A O 1
ATOM 703 N N . TYR A 1 88 ? -5.426 -20.266 -4.379 1 97.81 88 TYR A N 1
ATOM 704 C CA . TYR A 1 88 ? -4.383 -20.344 -5.395 1 97.81 88 TYR A CA 1
ATOM 705 C C . TYR A 1 88 ? -3.008 -20.484 -4.758 1 97.81 88 TYR A C 1
ATOM 707 O O . TYR A 1 88 ? -2.244 -21.391 -5.094 1 97.81 88 TYR A O 1
ATOM 715 N N . LYS A 1 89 ? -2.676 -19.578 -3.832 1 98.06 89 LYS A N 1
ATOM 716 C CA . LYS A 1 89 ? -1.376 -19.547 -3.17 1 98.06 89 LYS A CA 1
ATOM 717 C C . LYS A 1 89 ? -1.061 -20.875 -2.506 1 98.06 89 LYS A C 1
ATOM 719 O O . LYS A 1 89 ? 0.079 -21.344 -2.553 1 98.06 89 LYS A O 1
ATOM 724 N N . SER A 1 90 ? -2.088 -21.406 -1.89 1 97.75 90 SER A N 1
ATOM 725 C CA . SER A 1 90 ? -1.899 -22.641 -1.12 1 97.75 90 SER A CA 1
ATOM 726 C C . SER A 1 90 ? -1.47 -23.797 -2.018 1 97.75 90 SER A C 1
ATOM 728 O O . SER A 1 90 ? -0.917 -24.781 -1.537 1 97.75 90 SER A O 1
ATOM 730 N N . GLN A 1 91 ? -1.694 -23.703 -3.271 1 97.06 91 GLN A N 1
ATOM 731 C CA . GLN A 1 91 ? -1.37 -24.781 -4.215 1 97.06 91 GLN A CA 1
ATOM 732 C C . GLN A 1 91 ? 0.036 -24.594 -4.781 1 97.06 91 GLN A C 1
ATOM 734 O O . GLN A 1 91 ? 0.576 -25.516 -5.41 1 97.06 91 GLN A O 1
ATOM 739 N N . LEU A 1 92 ? 0.624 -23.453 -4.652 1 96.62 92 LEU A N 1
ATOM 740 C CA . LEU A 1 92 ? 1.938 -23.172 -5.219 1 96.62 92 LEU A CA 1
ATOM 741 C C . LEU A 1 92 ? 3.018 -24 -4.527 1 96.62 92 LEU A C 1
ATOM 743 O O . LEU A 1 92 ? 3.002 -24.156 -3.305 1 96.62 92 LEU A O 1
ATOM 747 N N . SER A 1 93 ? 3.896 -24.547 -5.387 1 94.75 93 SER A N 1
ATOM 748 C CA . SER A 1 93 ? 4.977 -25.375 -4.867 1 94.75 93 SER A CA 1
ATOM 749 C C . SER A 1 93 ? 6.027 -24.516 -4.152 1 94.75 93 SER A C 1
ATOM 751 O O . SER A 1 93 ? 6.367 -23.422 -4.613 1 94.75 93 SER A O 1
ATOM 753 N N . THR A 1 94 ? 6.555 -25.047 -3.061 1 94.69 94 THR A N 1
ATOM 754 C CA . THR A 1 94 ? 7.648 -24.406 -2.34 1 94.69 94 THR A CA 1
ATOM 755 C C . THR A 1 94 ? 9 -24.922 -2.824 1 94.69 94 THR A C 1
ATOM 757 O O . THR A 1 94 ? 10.047 -24.422 -2.42 1 94.69 94 THR A O 1
ATOM 760 N N . SER A 1 95 ? 9 -25.828 -3.75 1 92.88 95 SER A N 1
ATOM 761 C CA . SER A 1 95 ? 10.242 -26.406 -4.25 1 92.88 95 SER A CA 1
ATOM 762 C C . SER A 1 95 ? 11.055 -25.375 -5.031 1 92.88 95 SER A C 1
ATOM 764 O O . SER A 1 95 ? 10.492 -24.5 -5.695 1 92.88 95 SER A O 1
ATOM 766 N N . PRO A 1 96 ? 12.445 -25.516 -4.945 1 93.5 96 PRO A N 1
ATOM 767 C CA . PRO A 1 96 ? 13.266 -24.594 -5.734 1 93.5 96 PRO A CA 1
ATOM 768 C C . PRO A 1 96 ? 12.883 -24.594 -7.211 1 93.5 96 PRO A C 1
ATOM 770 O O . PRO A 1 96 ? 12.555 -25.641 -7.777 1 93.5 96 PRO A O 1
ATOM 773 N N . LEU A 1 97 ? 12.969 -23.453 -7.754 1 93.69 97 LEU A N 1
ATOM 774 C CA . LEU A 1 97 ? 12.508 -23.25 -9.125 1 93.69 97 LEU A CA 1
ATOM 775 C C . LEU A 1 97 ? 13.273 -24.156 -10.094 1 93.69 97 LEU A C 1
ATOM 777 O O . LEU A 1 97 ? 12.703 -24.656 -11.062 1 93.69 97 LEU A O 1
ATOM 781 N N . TRP A 1 98 ? 14.539 -24.25 -9.938 1 91.25 98 TRP A N 1
ATOM 782 C CA . TRP A 1 98 ? 15.383 -25 -10.867 1 91.25 98 TRP A CA 1
ATOM 783 C C . TRP A 1 98 ? 15.102 -26.5 -10.789 1 91.25 98 TRP A C 1
ATOM 785 O O . TRP A 1 98 ? 15.523 -27.266 -11.656 1 91.25 98 TRP A O 1
ATOM 795 N N . MET A 1 99 ? 14.445 -26.984 -9.828 1 90.12 99 MET A N 1
ATOM 796 C CA . MET A 1 99 ? 14.125 -28.391 -9.656 1 90.12 99 MET A CA 1
ATOM 797 C C . MET A 1 99 ? 12.844 -28.75 -10.406 1 90.12 99 MET A C 1
ATOM 799 O O . MET A 1 99 ? 12.445 -29.922 -10.43 1 90.12 99 MET A O 1
ATOM 803 N N . ARG A 1 100 ? 12.234 -27.766 -11.016 1 88.12 100 ARG A N 1
ATOM 804 C CA . ARG A 1 100 ? 10.906 -27.969 -11.578 1 88.12 100 ARG A CA 1
ATOM 805 C C . ARG A 1 100 ? 10.984 -28.312 -13.062 1 88.12 100 ARG A C 1
ATOM 807 O O . ARG A 1 100 ? 9.961 -28.609 -13.688 1 88.12 100 ARG A O 1
ATOM 814 N N . LYS A 1 101 ? 12.016 -28.141 -13.727 1 79.75 101 LYS A N 1
ATOM 815 C CA . LYS A 1 101 ? 12.18 -28.328 -15.164 1 79.75 101 LYS A CA 1
ATOM 816 C C . LYS A 1 101 ? 11.594 -29.656 -15.617 1 79.75 101 LYS A C 1
ATOM 818 O O . LYS A 1 101 ? 10.945 -29.734 -16.656 1 79.75 101 LYS A O 1
ATOM 823 N N . ASN A 1 102 ? 11.688 -30.797 -14.844 1 73.75 102 ASN A N 1
ATOM 824 C CA . ASN A 1 102 ? 11.25 -32.094 -15.312 1 73.75 102 ASN A CA 1
ATOM 825 C C . ASN A 1 102 ? 10.047 -32.594 -14.531 1 73.75 102 ASN A C 1
ATOM 827 O O . ASN A 1 102 ? 9.766 -33.812 -14.516 1 73.75 102 ASN A O 1
ATOM 831 N N . GLN A 1 103 ? 9.492 -31.672 -13.844 1 74.81 103 GLN A N 1
ATOM 832 C CA . GLN A 1 103 ? 8.359 -32.125 -13.039 1 74.81 103 GLN A CA 1
ATOM 833 C C . GLN A 1 103 ? 7.035 -31.859 -13.766 1 74.81 103 GLN A C 1
ATOM 835 O O . GLN A 1 103 ? 6.977 -31.031 -14.68 1 74.81 103 GLN A O 1
ATOM 840 N N . LYS A 1 104 ? 6.074 -32.844 -13.492 1 70.75 104 LYS A N 1
ATOM 841 C CA . LYS A 1 104 ? 4.734 -32.656 -14.047 1 70.75 104 LYS A CA 1
ATOM 842 C C . LYS A 1 104 ? 4.164 -31.297 -13.703 1 70.75 104 LYS A C 1
ATOM 844 O O . LYS A 1 104 ? 4.352 -30.797 -12.594 1 70.75 104 LYS A O 1
ATOM 849 N N . ILE A 1 105 ? 3.695 -30.672 -14.703 1 69.81 105 ILE A N 1
ATOM 850 C CA . ILE A 1 105 ? 3.066 -29.359 -14.562 1 69.81 105 ILE A CA 1
ATOM 851 C C . ILE A 1 105 ? 1.797 -29.484 -13.719 1 69.81 105 ILE A C 1
ATOM 853 O O . ILE A 1 105 ? 0.841 -30.141 -14.125 1 69.81 105 ILE A O 1
ATOM 857 N N . PRO A 1 106 ? 2.035 -29.016 -12.43 1 72.62 106 PRO A N 1
ATOM 858 C CA . PRO A 1 106 ? 0.795 -29.078 -11.656 1 72.62 106 PRO A CA 1
ATOM 859 C C . PRO A 1 106 ? -0.33 -28.25 -12.273 1 72.62 106 PRO A C 1
ATOM 861 O O . PRO A 1 106 ? -0.075 -27.203 -12.859 1 72.62 106 PRO A O 1
ATOM 864 N N . THR A 1 107 ? -1.476 -28.906 -12.5 1 86.5 107 THR A N 1
ATOM 865 C CA . THR A 1 107 ? -2.635 -28.141 -12.945 1 86.5 107 THR A CA 1
ATOM 866 C C . THR A 1 107 ? -3.32 -27.453 -11.773 1 86.5 107 THR A C 1
ATOM 868 O O . THR A 1 107 ? -3.922 -28.125 -10.922 1 86.5 107 THR A O 1
ATOM 871 N N . LEU A 1 108 ? -3.025 -26.203 -11.578 1 93.81 108 LEU A N 1
ATOM 872 C CA . LEU A 1 108 ? -3.619 -25.438 -10.484 1 93.81 108 LEU A CA 1
ATOM 873 C C . LEU A 1 108 ? -5.094 -25.156 -10.758 1 93.81 108 LEU A C 1
ATOM 875 O O . LEU A 1 108 ? -5.492 -24.969 -11.906 1 93.81 108 LEU A O 1
ATOM 879 N N . MET A 1 109 ? -5.875 -25.203 -9.719 1 95.25 109 MET A N 1
ATOM 880 C CA . MET A 1 109 ? -7.301 -24.906 -9.805 1 95.25 109 MET A CA 1
ATOM 881 C C . MET A 1 109 ? -7.594 -23.516 -9.25 1 95.25 109 MET A C 1
ATOM 883 O O . MET A 1 109 ? -6.941 -23.062 -8.312 1 95.25 109 MET A O 1
ATOM 887 N N . LEU A 1 110 ? -8.547 -22.859 -9.938 1 96.19 110 LEU A N 1
ATOM 888 C CA . LEU A 1 110 ? -9.008 -21.562 -9.445 1 96.19 110 LEU A CA 1
ATOM 889 C C . LEU A 1 110 ? -10.445 -21.656 -8.953 1 96.19 110 LEU A C 1
ATOM 891 O O . LEU A 1 110 ? -11.25 -22.406 -9.508 1 96.19 110 LEU A O 1
ATOM 895 N N . LEU A 1 111 ? -10.703 -20.922 -7.84 1 93.94 111 LEU A N 1
ATOM 896 C CA . LEU A 1 111 ? -12.07 -20.875 -7.344 1 93.94 111 LEU A CA 1
ATOM 897 C C . LEU A 1 111 ? -12.977 -20.109 -8.305 1 93.94 111 LEU A C 1
ATOM 899 O O . LEU A 1 111 ? -12.562 -19.109 -8.883 1 93.94 111 LEU A O 1
ATOM 903 N N . SER A 1 112 ? -14.117 -20.625 -8.617 1 78.88 112 SER A N 1
ATOM 904 C CA . SER A 1 112 ? -15.062 -20.031 -9.555 1 78.88 112 SER A CA 1
ATOM 905 C C . SER A 1 112 ? -15.711 -18.781 -8.961 1 78.88 112 SER A C 1
ATOM 907 O O . SER A 1 112 ? -15.914 -18.703 -7.75 1 78.88 112 SER A O 1
ATOM 909 N N . LYS A 1 113 ? -15.547 -17.578 -9.656 1 64.38 113 LYS A N 1
ATOM 910 C CA . LYS A 1 113 ? -16.25 -16.391 -9.188 1 64.38 113 LYS A CA 1
ATOM 911 C C . LYS A 1 113 ? -17.75 -16.656 -9.039 1 64.38 113 LYS A C 1
ATOM 913 O O . LYS A 1 113 ? -18.359 -17.297 -9.906 1 64.38 113 LYS A O 1
ATOM 918 N N . PRO A 1 114 ? -18.266 -16.297 -7.836 1 53.59 114 PRO A N 1
ATOM 919 C CA . PRO A 1 114 ? -19.734 -16.438 -7.793 1 53.59 114 PRO A CA 1
ATOM 920 C C . PRO A 1 114 ? -20.422 -15.672 -8.922 1 53.59 114 PRO A C 1
ATOM 922 O O . PRO A 1 114 ? -19.906 -14.664 -9.406 1 53.59 114 PRO A O 1
ATOM 925 N N . GLU A 1 115 ? -21.219 -16.375 -9.688 1 42.94 115 GLU A N 1
ATOM 926 C CA . GLU A 1 115 ? -22.062 -15.703 -10.672 1 42.94 115 GLU A CA 1
ATOM 927 C C . GLU A 1 115 ? -22.531 -14.344 -10.156 1 42.94 115 GLU A C 1
ATOM 929 O O . GLU A 1 115 ? -23 -14.227 -9.023 1 42.94 115 GLU A O 1
ATOM 934 N N . ALA A 1 116 ? -21.781 -13.297 -10.531 1 45.19 116 ALA A N 1
ATOM 935 C CA . ALA A 1 116 ? -22.344 -11.969 -10.266 1 45.19 116 ALA A CA 1
ATOM 936 C C . ALA A 1 116 ? -23.859 -11.984 -10.391 1 45.19 116 ALA A C 1
ATOM 938 O O . ALA A 1 116 ? -24.406 -12.391 -11.422 1 45.19 116 ALA A O 1
ATOM 939 N N . ARG A 1 117 ? -24.688 -12.25 -9.328 1 33.91 117 ARG A N 1
ATOM 940 C CA . ARG A 1 117 ? -26.094 -11.898 -9.508 1 33.91 117 ARG A CA 1
ATOM 941 C C . ARG A 1 117 ? -26.25 -10.438 -9.906 1 33.91 117 ARG A C 1
ATOM 943 O O . ARG A 1 117 ? -25.812 -9.539 -9.188 1 33.91 117 ARG A O 1
ATOM 950 N N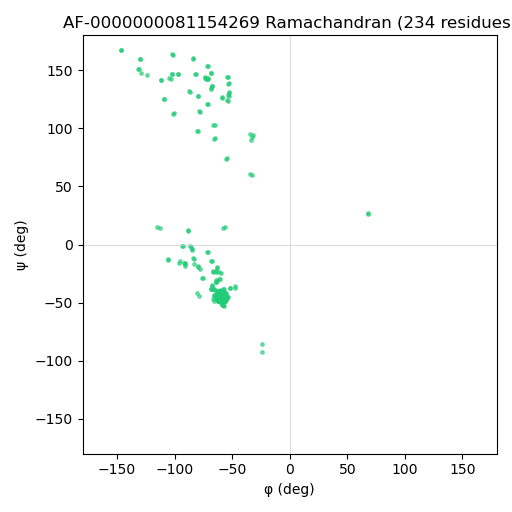 . TYR A 1 118 ? -25.922 -10.062 -11.203 1 34 118 TYR A N 1
ATOM 951 C CA . TYR A 1 118 ? -26.609 -8.859 -11.664 1 34 118 TYR A CA 1
ATOM 952 C C . TYR A 1 118 ? -28 -8.758 -11.047 1 34 118 TYR A C 1
ATOM 954 O O . TYR A 1 118 ? -28.891 -9.547 -11.375 1 34 118 TYR A O 1
ATOM 962 N N . VAL A 1 119 ? -28.234 -8.688 -9.648 1 27.95 119 VAL A N 1
ATOM 963 C CA . VAL A 1 119 ? -29.516 -8.031 -9.391 1 27.95 119 VAL A CA 1
ATOM 964 C C . VAL A 1 119 ? -29.375 -6.523 -9.57 1 27.95 119 VAL A C 1
ATOM 966 O O . VAL A 1 119 ? -28.344 -5.945 -9.203 1 27.95 119 VAL A O 1
ATOM 969 N N . MET B 1 1 ? 37.75 -31.328 -13.531 1 54.66 1 MET B N 1
ATOM 970 C CA . MET B 1 1 ? 37.562 -30.203 -14.438 1 54.66 1 MET B CA 1
ATOM 971 C C . MET B 1 1 ? 36.062 -30.016 -14.75 1 54.66 1 MET B C 1
ATOM 973 O O . MET B 1 1 ? 35.594 -28.891 -14.859 1 54.66 1 MET B O 1
ATOM 977 N N . ASP B 1 2 ? 35.031 -31.188 -14.906 1 75.38 2 ASP B N 1
ATOM 978 C CA . ASP B 1 2 ? 33.656 -31.25 -15.406 1 75.38 2 ASP B CA 1
ATOM 979 C C . ASP B 1 2 ? 32.656 -30.844 -14.32 1 75.38 2 ASP B C 1
ATOM 981 O O . ASP B 1 2 ? 31.594 -30.312 -14.625 1 75.38 2 ASP B O 1
ATOM 985 N N . LYS B 1 3 ? 33.156 -30.859 -13.141 1 82.38 3 LYS B N 1
ATOM 986 C CA . LYS B 1 3 ? 32.281 -30.578 -12.023 1 82.38 3 LYS B CA 1
ATOM 987 C C . LYS B 1 3 ? 32.031 -29.078 -11.867 1 82.38 3 LYS B C 1
ATOM 989 O O . LYS B 1 3 ? 30.922 -28.641 -11.562 1 82.38 3 LYS B O 1
ATOM 994 N N . LYS B 1 4 ? 33.188 -28.531 -12.016 1 83.81 4 LYS B N 1
ATOM 995 C CA . LYS B 1 4 ? 33.094 -27.078 -11.906 1 83.81 4 LYS B CA 1
ATOM 996 C C . LYS B 1 4 ? 32.125 -26.5 -12.938 1 83.81 4 LYS B C 1
ATOM 998 O O . LYS B 1 4 ? 31.344 -25.609 -12.633 1 83.81 4 LYS B O 1
ATOM 1003 N N . LYS B 1 5 ? 32.281 -26.922 -14.086 1 89.19 5 LYS B N 1
ATOM 1004 C CA . LYS B 1 5 ? 31.422 -26.469 -15.164 1 89.19 5 LYS B CA 1
ATOM 1005 C C . LYS B 1 5 ? 29.953 -26.797 -14.875 1 89.19 5 LYS B C 1
ATOM 1007 O O . LYS B 1 5 ? 29.062 -25.984 -15.148 1 89.19 5 LYS B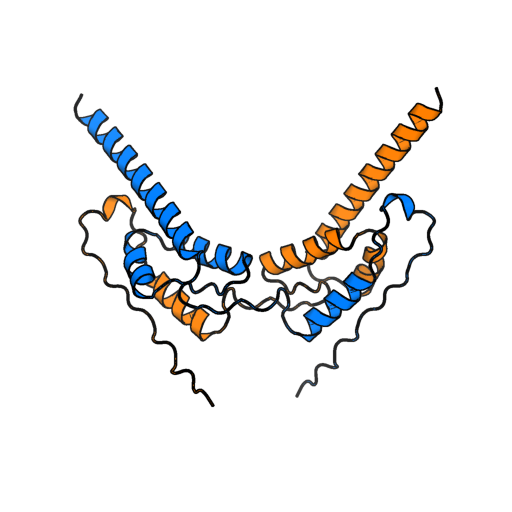 O 1
ATOM 1012 N N . ALA B 1 6 ? 29.641 -27.922 -14.469 1 87 6 ALA B N 1
ATOM 1013 C CA . ALA B 1 6 ? 28.297 -28.359 -14.102 1 87 6 ALA B CA 1
ATOM 1014 C C . ALA B 1 6 ? 27.703 -27.469 -13.023 1 87 6 ALA B C 1
ATOM 1016 O O . ALA B 1 6 ? 26.516 -27.141 -13.062 1 87 6 ALA B O 1
ATOM 1017 N N . LEU B 1 7 ? 28.547 -27.125 -12.055 1 87.94 7 LEU B N 1
ATOM 1018 C CA . LEU B 1 7 ? 28.094 -26.25 -10.984 1 87.94 7 LEU B CA 1
ATOM 1019 C C . LEU B 1 7 ? 27.75 -24.859 -11.531 1 87.94 7 LEU B C 1
ATOM 1021 O O . LEU B 1 7 ? 26.75 -24.266 -11.141 1 87.94 7 LEU B O 1
ATOM 1025 N N . GLU B 1 8 ? 28.656 -24.406 -12.375 1 90.56 8 GLU B N 1
ATOM 1026 C CA . GLU B 1 8 ? 28.422 -23.109 -13.008 1 90.56 8 GLU B CA 1
ATOM 1027 C C . GLU B 1 8 ? 27.109 -23.109 -13.789 1 90.56 8 GLU B C 1
ATOM 1029 O O . GLU B 1 8 ? 26.359 -22.125 -13.734 1 90.56 8 GLU B O 1
ATOM 1034 N N . GLU B 1 9 ? 26.938 -24.125 -14.523 1 90.56 9 GLU B N 1
ATOM 1035 C CA . GLU B 1 9 ? 25.703 -24.25 -15.297 1 90.56 9 GLU B CA 1
ATOM 1036 C C . GLU B 1 9 ? 24.484 -24.297 -14.391 1 90.56 9 GLU B C 1
ATOM 1038 O O . GLU B 1 9 ? 23.438 -23.75 -14.719 1 90.56 9 GLU B O 1
ATOM 1043 N N . LYS B 1 10 ? 24.562 -24.969 -13.359 1 88.88 10 LYS B N 1
ATOM 1044 C CA . LYS B 1 10 ? 23.469 -25.047 -12.398 1 88.88 10 LYS B CA 1
ATOM 1045 C C . LYS B 1 10 ? 23.141 -23.656 -11.844 1 88.88 10 LYS B C 1
ATOM 1047 O O . LYS B 1 10 ? 21.969 -23.281 -11.758 1 88.88 10 LYS B O 1
ATOM 1052 N N . ILE B 1 11 ? 24.188 -22.984 -11.547 1 92.25 11 ILE B N 1
ATOM 1053 C CA . ILE B 1 11 ? 24 -21.656 -10.984 1 92.25 11 ILE B CA 1
ATOM 1054 C C . ILE B 1 11 ? 23.375 -20.734 -12.031 1 92.25 11 ILE B C 1
ATOM 1056 O O . ILE B 1 11 ? 22.484 -19.953 -11.711 1 92.25 11 ILE B O 1
ATOM 1060 N N . ARG B 1 12 ? 23.938 -20.812 -13.18 1 92.06 12 ARG B N 1
ATOM 1061 C CA . ARG B 1 12 ? 23.375 -20 -14.258 1 92.06 12 ARG B CA 1
ATOM 1062 C C . ARG B 1 12 ? 21.891 -20.297 -14.445 1 92.06 12 ARG B C 1
ATOM 1064 O O . ARG B 1 12 ? 21.094 -19.359 -14.641 1 92.06 12 ARG B O 1
ATOM 1071 N N . PHE B 1 13 ? 21.562 -21.562 -14.453 1 93.12 13 PHE B N 1
ATOM 1072 C CA . PHE B 1 13 ? 20.172 -21.969 -14.609 1 93.12 13 PHE B CA 1
ATOM 1073 C C . PHE B 1 13 ? 19.328 -21.453 -13.453 1 93.12 13 PHE B C 1
ATOM 1075 O O . PHE 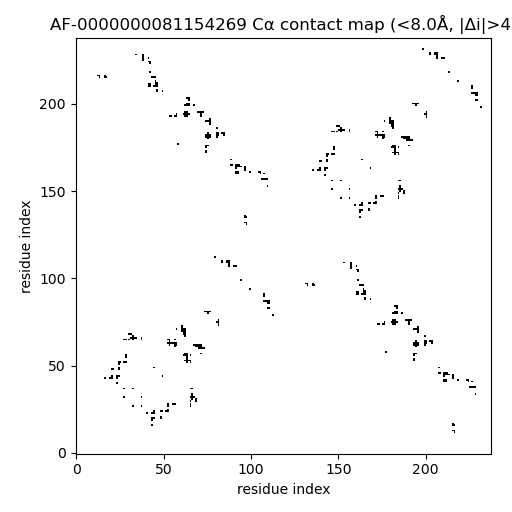B 1 13 ? 18.203 -21 -13.656 1 93.12 13 PHE B O 1
ATOM 1082 N N . GLN B 1 14 ? 19.891 -21.516 -12.297 1 93.38 14 GLN B N 1
ATOM 1083 C CA . GLN B 1 14 ? 19.203 -20.984 -11.117 1 93.38 14 GLN B CA 1
ATOM 1084 C C . GLN B 1 14 ? 18.906 -19.5 -11.273 1 93.38 14 GLN B C 1
ATOM 1086 O O . GLN B 1 14 ? 17.812 -19.047 -10.945 1 93.38 14 GLN B O 1
ATOM 1091 N N . VAL B 1 15 ? 19.906 -18.766 -11.688 1 95.94 15 VAL B N 1
ATOM 1092 C CA . VAL B 1 15 ? 19.75 -17.328 -11.906 1 95.94 15 VAL B CA 1
ATOM 1093 C C . VAL B 1 15 ? 18.672 -17.078 -12.961 1 95.94 15 VAL B C 1
ATOM 1095 O O . VAL B 1 15 ? 17.859 -16.172 -12.812 1 95.94 15 VAL B O 1
ATOM 1098 N N . GLU B 1 16 ? 18.734 -17.859 -14 1 95.81 16 GLU B N 1
ATOM 1099 C CA . GLU B 1 16 ? 17.734 -17.703 -15.07 1 95.81 16 GLU B CA 1
ATOM 1100 C C . GLU B 1 16 ? 16.328 -17.984 -14.555 1 95.81 16 GLU B C 1
ATOM 1102 O O . GLU B 1 16 ? 15.375 -17.312 -14.961 1 95.81 16 GLU B O 1
ATOM 1107 N N . CYS B 1 17 ? 16.172 -19.031 -13.758 1 95.25 17 CYS B N 1
ATOM 1108 C CA . CYS B 1 17 ? 14.867 -19.344 -13.172 1 95.25 17 CYS B CA 1
ATOM 1109 C C . CYS B 1 17 ? 14.359 -18.188 -12.336 1 95.25 17 CYS B C 1
ATOM 1111 O O . CYS B 1 17 ? 13.188 -17.812 -12.422 1 95.25 17 CYS B O 1
ATOM 1113 N N . GLU B 1 18 ? 15.242 -17.562 -11.531 1 96.62 18 GLU B N 1
ATOM 1114 C CA . GLU B 1 18 ? 14.852 -16.422 -10.695 1 96.62 18 GLU B CA 1
ATOM 1115 C C . GLU B 1 18 ? 14.469 -15.227 -11.555 1 96.62 18 GLU B C 1
ATOM 1117 O O . GLU B 1 18 ? 13.523 -14.508 -11.234 1 96.62 18 GLU B O 1
ATOM 1122 N N . LYS B 1 19 ? 15.266 -15 -12.562 1 97.5 19 LYS B N 1
ATOM 1123 C CA . LYS B 1 19 ? 14.93 -13.922 -13.484 1 97.5 19 LYS B CA 1
ATOM 1124 C C . LYS B 1 19 ? 13.555 -14.133 -14.102 1 97.5 19 LYS B C 1
ATOM 1126 O O . LYS B 1 19 ? 12.75 -13.203 -14.188 1 97.5 19 LYS B O 1
ATOM 1131 N N . THR B 1 20 ? 13.289 -15.352 -14.547 1 97.19 20 THR B N 1
ATOM 1132 C CA . THR B 1 20 ? 11.992 -15.688 -15.117 1 97.19 20 THR B CA 1
ATOM 1133 C C . THR B 1 20 ? 10.883 -15.492 -14.094 1 97.19 20 THR B C 1
ATOM 1135 O O . THR B 1 20 ? 9.812 -14.977 -14.422 1 97.19 20 THR B O 1
ATOM 1138 N N . ALA B 1 21 ? 11.102 -15.938 -12.836 1 97.88 21 ALA B N 1
ATOM 1139 C CA . ALA B 1 21 ? 10.133 -15.734 -11.766 1 97.88 21 ALA B CA 1
ATOM 1140 C C . ALA B 1 21 ? 9.82 -14.25 -11.586 1 97.88 21 ALA B C 1
ATOM 1142 O O . ALA B 1 21 ? 8.656 -13.859 -11.5 1 97.88 21 ALA B O 1
ATOM 1143 N N . HIS B 1 22 ? 10.898 -13.492 -11.547 1 97.81 22 HIS B N 1
ATOM 1144 C CA . HIS B 1 22 ? 10.719 -12.055 -11.375 1 97.81 22 HIS B CA 1
ATOM 1145 C C . HIS B 1 22 ? 9.938 -11.453 -12.531 1 97.81 22 HIS B C 1
ATOM 1147 O O . HIS B 1 22 ? 9.055 -10.617 -12.32 1 97.81 22 HIS B O 1
ATOM 1153 N N . LEU B 1 23 ? 10.266 -11.836 -13.742 1 98 23 LEU B N 1
ATOM 1154 C CA . LEU B 1 23 ? 9.531 -11.359 -14.906 1 98 23 LEU B CA 1
ATOM 1155 C C . LEU B 1 23 ? 8.07 -11.773 -14.836 1 98 23 LEU B C 1
ATOM 1157 O O . LEU B 1 23 ? 7.184 -11.008 -15.227 1 98 23 LEU B O 1
ATOM 1161 N N . THR B 1 24 ? 7.816 -12.969 -14.375 1 98.25 24 THR B N 1
ATOM 1162 C CA . THR B 1 24 ? 6.457 -13.461 -14.195 1 98.25 24 THR B CA 1
ATOM 1163 C C . THR B 1 24 ? 5.703 -12.602 -13.18 1 98.25 24 THR B C 1
ATOM 1165 O O . THR B 1 24 ? 4.559 -12.211 -13.422 1 98.25 24 THR B O 1
ATOM 1168 N N . VAL B 1 25 ? 6.363 -12.336 -12.047 1 98.5 25 VAL B N 1
ATOM 1169 C CA . VAL B 1 25 ? 5.781 -11.453 -11.039 1 98.5 25 VAL B CA 1
ATOM 1170 C C . VAL B 1 25 ? 5.422 -10.109 -11.68 1 98.5 25 VAL B C 1
ATOM 1172 O O . VAL B 1 25 ? 4.312 -9.609 -11.492 1 98.5 25 VAL B O 1
ATOM 1175 N N . GLN B 1 26 ? 6.324 -9.586 -12.453 1 98.25 26 GLN B N 1
ATOM 1176 C CA . GLN B 1 26 ? 6.09 -8.297 -13.102 1 98.25 26 GLN B CA 1
ATOM 1177 C C . GLN B 1 26 ? 4.891 -8.367 -14.039 1 98.25 26 GLN B C 1
ATOM 1179 O O . GLN B 1 26 ? 4.066 -7.449 -14.078 1 98.25 26 GLN B O 1
ATOM 1184 N N . ARG B 1 27 ? 4.754 -9.391 -14.711 1 98.31 27 ARG B N 1
ATOM 1185 C CA . ARG B 1 27 ? 3.645 -9.555 -15.648 1 98.31 27 ARG B CA 1
ATOM 1186 C C . ARG B 1 27 ? 2.316 -9.648 -14.906 1 98.31 27 ARG B C 1
ATOM 1188 O O . ARG B 1 27 ? 1.291 -9.172 -15.391 1 98.31 27 ARG B O 1
ATOM 1195 N N . LEU B 1 28 ? 2.318 -10.258 -13.758 1 98.38 28 LEU B N 1
ATOM 1196 C CA . LEU B 1 28 ? 1.111 -10.461 -12.969 1 98.38 28 LEU B CA 1
ATOM 1197 C C . LEU B 1 28 ? 0.628 -9.148 -12.367 1 98.38 28 LEU B C 1
ATOM 1199 O O . LEU B 1 28 ? -0.471 -9.078 -11.812 1 98.38 28 LEU B O 1
ATOM 1203 N N . LEU B 1 29 ? 1.381 -8.062 -12.5 1 97.56 29 LEU B N 1
ATOM 1204 C CA . LEU B 1 29 ? 1.022 -6.754 -11.961 1 97.56 29 LEU B CA 1
ATOM 1205 C C . LEU B 1 29 ? 0.244 -5.941 -12.992 1 97.56 29 LEU B C 1
ATOM 1207 O O . LEU B 1 29 ? -0.417 -4.961 -12.641 1 97.56 29 LEU B O 1
ATOM 1211 N N . ASP B 1 30 ? 0.365 -6.355 -14.164 1 96.62 30 ASP B N 1
ATOM 1212 C CA . ASP B 1 30 ? -0.225 -5.57 -15.242 1 96.62 30 ASP B CA 1
ATOM 1213 C C . ASP B 1 30 ? -1.555 -6.168 -15.695 1 96.62 30 ASP B C 1
ATOM 1215 O O . ASP B 1 30 ? -1.585 -7.238 -16.312 1 96.62 30 ASP B O 1
ATOM 1219 N N . ASN B 1 31 ? -2.627 -5.391 -15.43 1 94.62 31 ASN B N 1
ATOM 1220 C CA . ASN B 1 31 ? -3.947 -5.832 -15.867 1 94.62 31 ASN B CA 1
ATOM 1221 C C . ASN B 1 31 ? -4.094 -5.723 -17.391 1 94.62 31 ASN B C 1
ATOM 1223 O O . ASN B 1 31 ? -3.52 -4.828 -18 1 94.62 31 ASN B O 1
ATOM 1227 N N . PRO B 1 32 ? -4.914 -6.496 -18.016 1 97 32 PRO B N 1
ATOM 1228 C CA . PRO B 1 32 ? -5.656 -7.613 -17.438 1 97 32 PRO B CA 1
ATOM 1229 C C . PRO B 1 32 ? -4.82 -8.891 -17.344 1 97 32 PRO B C 1
ATOM 1231 O O . PRO B 1 32 ? -3.947 -9.125 -18.172 1 97 32 PRO B O 1
ATOM 1234 N N . VAL B 1 33 ? -5.039 -9.719 -16.328 1 97.88 33 VAL B N 1
ATOM 1235 C CA . VAL B 1 33 ? -4.43 -11.031 -16.156 1 97.88 33 VAL B CA 1
ATOM 1236 C C . VAL B 1 33 ? -5.48 -12.117 -16.375 1 97.88 33 VAL B C 1
ATOM 1238 O O . VAL B 1 33 ? -6.539 -12.102 -15.734 1 97.88 33 VAL B O 1
ATOM 1241 N N . THR B 1 34 ? -5.215 -13.023 -17.25 1 97.06 34 THR B N 1
ATOM 1242 C CA . THR B 1 34 ? -6.164 -14.094 -17.516 1 97.06 34 THR B CA 1
ATOM 1243 C C . THR B 1 34 ? -5.996 -15.234 -16.516 1 97.06 34 THR B C 1
ATOM 1245 O O . THR B 1 34 ? -4.922 -15.406 -15.938 1 97.06 34 THR B O 1
ATOM 1248 N N . GLU B 1 35 ? -7.102 -16.016 -16.438 1 96.19 35 GLU B N 1
ATOM 1249 C CA . GLU B 1 35 ? -7.035 -17.203 -15.578 1 96.19 35 GLU B CA 1
ATOM 1250 C C . GLU B 1 35 ? -5.945 -18.156 -16.031 1 96.19 35 GLU B C 1
ATOM 1252 O O . GLU B 1 35 ? -5.195 -18.688 -15.219 1 96.19 35 GLU B O 1
ATOM 1257 N N . ASP B 1 36 ? -5.84 -18.391 -17.344 1 96.19 36 ASP B N 1
ATOM 1258 C CA . ASP B 1 36 ? -4.855 -19.312 -17.906 1 96.19 36 ASP B CA 1
ATOM 1259 C C . ASP B 1 36 ? -3.436 -18.875 -17.562 1 96.19 36 ASP B C 1
ATOM 1261 O O . ASP B 1 36 ? -2.588 -19.688 -17.219 1 96.19 36 ASP B O 1
ATOM 1265 N N . PHE B 1 37 ? -3.238 -17.609 -17.75 1 97.19 37 PHE B N 1
ATOM 1266 C CA . PHE B 1 37 ? -1.901 -17.109 -17.438 1 97.19 37 PHE B CA 1
ATOM 1267 C C . PHE B 1 37 ? -1.57 -17.328 -15.969 1 97.19 37 PHE B C 1
ATOM 1269 O O . PHE B 1 37 ? -0.451 -17.703 -15.633 1 97.19 37 PHE B O 1
ATOM 1276 N N . LEU B 1 38 ? -2.541 -16.969 -15.086 1 97.62 38 LEU B N 1
ATOM 1277 C CA . LEU B 1 38 ? -2.312 -17.172 -13.664 1 97.62 38 LEU B CA 1
ATOM 1278 C C . LEU B 1 38 ? -2.014 -18.625 -13.359 1 97.62 38 LEU B C 1
ATOM 1280 O O . LEU B 1 38 ? -1.077 -18.938 -12.617 1 97.62 38 LEU B O 1
ATOM 1284 N N . ILE B 1 39 ? -2.75 -19.484 -13.938 1 96.44 39 ILE B N 1
ATOM 1285 C CA . ILE B 1 39 ? -2.553 -20.922 -13.734 1 96.44 39 ILE B CA 1
ATOM 1286 C C . ILE B 1 39 ? -1.156 -21.312 -14.203 1 96.44 39 ILE B C 1
ATOM 1288 O O . ILE B 1 39 ? -0.414 -21.984 -13.477 1 96.44 39 ILE B O 1
ATOM 1292 N N . ASP B 1 40 ? -0.781 -20.891 -15.375 1 94.75 40 ASP B N 1
ATOM 1293 C CA . ASP B 1 40 ? 0.512 -21.234 -15.961 1 94.75 40 ASP B CA 1
ATOM 1294 C C . ASP B 1 40 ? 1.658 -20.656 -15.133 1 94.75 40 ASP B C 1
ATOM 1296 O O . ASP B 1 40 ? 2.748 -21.234 -15.086 1 94.75 40 ASP B O 1
ATOM 1300 N N . SER B 1 41 ? 1.429 -19.516 -14.516 1 96.56 41 SER B N 1
ATOM 1301 C CA . SER B 1 41 ? 2.461 -18.859 -13.719 1 96.56 41 SER B CA 1
ATOM 1302 C C . SER B 1 41 ? 2.859 -19.703 -12.516 1 96.56 41 SER B C 1
ATOM 1304 O O . SER B 1 41 ? 3.963 -19.562 -11.984 1 96.56 41 SER B O 1
ATOM 1306 N N . GLY B 1 42 ? 1.948 -20.562 -12.117 1 95.62 42 GLY B N 1
ATOM 1307 C CA . GLY B 1 42 ? 2.184 -21.359 -10.93 1 95.62 42 GLY B CA 1
ATOM 1308 C C . GLY B 1 42 ? 3.424 -22.234 -11.023 1 95.62 42 GLY B C 1
ATOM 1309 O O . GLY B 1 42 ? 4.027 -22.578 -10.008 1 95.62 42 GLY B O 1
ATOM 1310 N N . ARG B 1 43 ? 3.875 -22.594 -12.203 1 93.31 43 ARG B N 1
ATOM 1311 C CA . ARG B 1 43 ? 5.066 -23.422 -12.398 1 93.31 43 ARG B CA 1
ATOM 1312 C C . ARG B 1 43 ? 6.332 -22.578 -12.273 1 93.31 43 ARG B C 1
ATOM 1314 O O . ARG B 1 43 ? 7.426 -23.125 -12.086 1 93.31 43 ARG B O 1
ATOM 1321 N N . LEU B 1 44 ? 6.145 -21.328 -12.406 1 95.38 44 LEU B N 1
ATOM 1322 C CA . LEU B 1 44 ? 7.309 -20.453 -12.562 1 95.38 44 LEU B CA 1
ATOM 1323 C C . LEU B 1 44 ? 7.574 -19.672 -11.281 1 95.38 44 LEU B C 1
ATOM 1325 O O . LEU B 1 44 ? 8.648 -19.078 -11.125 1 95.38 44 LEU B O 1
ATOM 1329 N N . ILE B 1 45 ? 6.621 -19.656 -10.328 1 96.94 45 ILE B N 1
ATOM 1330 C CA . ILE B 1 45 ? 6.785 -18.797 -9.156 1 96.94 45 ILE B CA 1
ATOM 1331 C C . ILE B 1 45 ? 6.555 -19.609 -7.883 1 96.94 45 ILE B C 1
ATOM 1333 O O . ILE B 1 45 ? 5.949 -20.688 -7.93 1 96.94 45 ILE B O 1
ATOM 1337 N N . LYS B 1 46 ? 7.078 -19.078 -6.777 1 97.19 46 LYS B N 1
ATOM 1338 C CA . LYS B 1 46 ? 6.867 -19.594 -5.426 1 97.19 46 LYS B CA 1
ATOM 1339 C C . LYS B 1 46 ? 5.836 -18.75 -4.676 1 97.19 46 LYS B C 1
ATOM 1341 O O . LYS B 1 46 ? 5.453 -17.672 -5.133 1 97.19 46 LYS B O 1
ATOM 1346 N N . PRO B 1 47 ? 5.293 -19.359 -3.518 1 98.19 47 PRO B N 1
ATOM 1347 C CA . PRO B 1 47 ? 4.344 -18.594 -2.707 1 98.19 47 PRO B CA 1
ATOM 1348 C C . PRO B 1 47 ? 4.871 -17.219 -2.322 1 98.19 47 PRO B C 1
ATOM 1350 O O . PRO B 1 47 ? 4.109 -16.25 -2.289 1 98.19 47 PRO B O 1
ATOM 1353 N N . GLU B 1 48 ? 6.164 -17.141 -2.035 1 97.88 48 GLU B N 1
ATOM 1354 C CA . GLU B 1 48 ? 6.762 -15.859 -1.673 1 97.88 48 GLU B CA 1
ATOM 1355 C C . GLU B 1 48 ? 6.676 -14.867 -2.824 1 97.88 48 GLU B C 1
ATOM 1357 O O . GLU B 1 48 ? 6.445 -13.672 -2.605 1 97.88 48 GLU B O 1
ATOM 1362 N N . HIS B 1 49 ? 6.988 -15.391 -4.066 1 98.25 49 HIS B N 1
ATOM 1363 C CA . HIS B 1 49 ? 6.812 -14.547 -5.242 1 98.25 49 HIS B CA 1
ATOM 1364 C C . HIS B 1 49 ? 5.375 -14.047 -5.355 1 98.25 49 HIS B C 1
ATOM 1366 O O . HIS B 1 49 ? 5.137 -12.883 -5.695 1 98.25 49 HIS B O 1
ATOM 1372 N N . TYR B 1 50 ? 4.41 -14.875 -5.082 1 98.56 50 TYR B N 1
ATOM 1373 C CA . TYR B 1 50 ? 3 -14.516 -5.168 1 98.56 50 TYR B CA 1
ATOM 1374 C C . TYR B 1 50 ? 2.629 -13.5 -4.09 1 98.56 50 TYR B C 1
ATOM 1376 O O . TYR B 1 50 ? 1.824 -12.602 -4.324 1 98.56 50 TYR B O 1
ATOM 1384 N N . ASP B 1 51 ? 3.184 -13.672 -2.928 1 97.31 51 ASP B N 1
ATOM 1385 C CA . ASP B 1 51 ? 3.004 -12.664 -1.891 1 97.31 51 ASP B CA 1
ATOM 1386 C C . ASP B 1 51 ? 3.416 -11.281 -2.393 1 97.31 51 ASP B C 1
ATOM 1388 O O . ASP B 1 51 ? 2.742 -10.289 -2.115 1 97.31 51 ASP B O 1
ATOM 1392 N N . ASP B 1 52 ? 4.559 -11.273 -3.064 1 97.19 52 ASP B N 1
ATOM 1393 C CA . ASP B 1 52 ? 5.02 -10.023 -3.658 1 97.19 52 ASP B CA 1
ATOM 1394 C C . ASP B 1 52 ? 3.98 -9.445 -4.617 1 97.19 52 ASP B C 1
ATOM 1396 O O . ASP B 1 52 ? 3.756 -8.234 -4.648 1 97.19 52 ASP B O 1
ATOM 1400 N N . VAL B 1 53 ? 3.432 -10.297 -5.383 1 98.25 53 VAL B N 1
ATOM 1401 C CA . VAL B 1 53 ? 2.408 -9.891 -6.34 1 98.25 53 VAL B CA 1
ATOM 1402 C C . VAL B 1 53 ? 1.243 -9.234 -5.605 1 98.25 53 VAL B C 1
ATOM 1404 O O . VAL B 1 53 ? 0.812 -8.141 -5.965 1 98.25 53 VAL B O 1
ATOM 1407 N N . ILE B 1 54 ? 0.717 -9.922 -4.578 1 96.12 54 ILE B N 1
ATOM 1408 C CA . ILE B 1 54 ? -0.416 -9.43 -3.803 1 96.12 54 ILE B CA 1
ATOM 1409 C C . ILE B 1 54 ? -0.09 -8.047 -3.234 1 96.12 54 ILE B C 1
ATOM 1411 O O . ILE B 1 54 ? -0.881 -7.113 -3.371 1 96.12 54 ILE B O 1
ATOM 1415 N N . GLU B 1 55 ? 1.043 -7.953 -2.645 1 91.62 55 GLU B N 1
ATOM 1416 C CA . GLU B 1 55 ? 1.462 -6.703 -2.016 1 91.62 55 GLU B CA 1
ATOM 1417 C C . GLU B 1 55 ? 1.586 -5.582 -3.043 1 91.62 55 GLU B C 1
ATOM 1419 O O . GLU B 1 55 ? 1.102 -4.469 -2.818 1 91.62 55 GLU B O 1
ATOM 1424 N N . GLU B 1 56 ? 2.264 -5.836 -4.137 1 94.31 56 GLU B N 1
ATOM 1425 C CA . GLU B 1 56 ? 2.527 -4.824 -5.156 1 94.31 56 GLU B CA 1
ATOM 1426 C C . GLU B 1 56 ? 1.235 -4.367 -5.824 1 94.31 56 GLU B C 1
ATOM 1428 O O . GLU B 1 56 ? 1.072 -3.182 -6.125 1 94.31 56 GLU B O 1
ATOM 1433 N N . ARG B 1 57 ? 0.367 -5.289 -6.039 1 93.5 57 ARG B N 1
ATOM 1434 C CA . ARG B 1 57 ? -0.927 -4.906 -6.594 1 93.5 57 ARG B CA 1
ATOM 1435 C C . ARG B 1 57 ? -1.675 -3.975 -5.648 1 93.5 57 ARG B C 1
ATOM 1437 O O . ARG B 1 57 ? -2.211 -2.949 -6.074 1 93.5 57 ARG B O 1
ATOM 1444 N N . ALA B 1 58 ? -1.743 -4.352 -4.355 1 89.06 58 ALA B N 1
ATOM 1445 C CA . ALA B 1 58 ? -2.414 -3.521 -3.357 1 89.06 58 ALA B CA 1
ATOM 1446 C C . ALA B 1 58 ? -1.814 -2.119 -3.318 1 89.06 58 ALA B C 1
ATOM 1448 O O . ALA B 1 58 ? -2.543 -1.129 -3.207 1 89.06 58 ALA B O 1
ATOM 1449 N N . ILE B 1 59 ? -0.526 -2.082 -3.373 1 85.94 59 ILE B N 1
ATOM 1450 C CA . ILE B 1 59 ? 0.176 -0.802 -3.367 1 85.94 59 ILE B CA 1
ATOM 1451 C C . ILE B 1 59 ? -0.304 0.054 -4.539 1 85.94 59 ILE B C 1
ATOM 1453 O O . ILE B 1 59 ? -0.416 1.276 -4.414 1 85.94 59 ILE B O 1
ATOM 1457 N N . SER B 1 60 ? -0.558 -0.508 -5.684 1 87.94 60 SER B N 1
ATOM 1458 C CA . SER B 1 60 ? -1.025 0.192 -6.875 1 87.94 60 SER B CA 1
ATOM 1459 C C . SER B 1 60 ? -2.547 0.281 -6.902 1 87.94 60 SER B C 1
ATOM 1461 O O . SER B 1 60 ? -3.143 0.514 -7.957 1 87.94 60 SER B O 1
ATOM 1463 N N . HIS B 1 61 ? -3.168 -0.024 -5.836 1 86.5 61 HIS B N 1
ATOM 1464 C CA . HIS B 1 61 ? -4.609 0.096 -5.641 1 86.5 61 HIS B CA 1
ATOM 1465 C C . HIS B 1 61 ? -5.367 -0.896 -6.512 1 86.5 61 HIS B C 1
ATOM 1467 O O . HIS B 1 61 ? -6.457 -0.588 -7.004 1 86.5 61 HIS B O 1
ATOM 1473 N N . GLN B 1 62 ? -4.742 -1.919 -6.805 1 90.94 62 GLN B N 1
ATOM 1474 C CA . GLN B 1 62 ? -5.387 -3.033 -7.492 1 90.94 62 GLN B CA 1
ATOM 1475 C C . GLN B 1 62 ? -5.715 -4.164 -6.52 1 90.94 62 GLN B C 1
ATOM 1477 O O . GLN B 1 62 ? -5.023 -4.344 -5.516 1 90.94 62 GLN B O 1
ATOM 1482 N N . CYS B 1 63 ? -6.805 -4.855 -6.77 1 93.12 63 CYS B N 1
ATOM 1483 C CA . CYS B 1 63 ? -7.082 -6.051 -5.984 1 93.12 63 CYS B CA 1
ATOM 1484 C C . CYS B 1 63 ? -5.895 -7.004 -6.004 1 93.12 63 CYS B C 1
ATOM 1486 O O . CYS B 1 63 ? -5.301 -7.242 -7.055 1 93.12 63 CYS B O 1
ATOM 1488 N N . GLY B 1 64 ? -5.59 -7.582 -4.902 1 95.25 64 GLY B N 1
ATOM 1489 C CA . GLY B 1 64 ? -4.449 -8.469 -4.773 1 95.25 64 GLY B CA 1
ATOM 1490 C C . GLY B 1 64 ? -4.598 -9.758 -5.566 1 95.25 64 GLY B C 1
ATOM 1491 O O . GLY B 1 64 ? -3.615 -10.461 -5.801 1 95.25 64 GLY B O 1
ATOM 1492 N N . TYR B 1 65 ? -5.828 -10.133 -5.852 1 96.81 65 TYR B N 1
ATOM 1493 C CA . TYR B 1 65 ? -6.059 -11.297 -6.703 1 96.81 65 TYR B CA 1
ATOM 1494 C C . TYR B 1 65 ? -5.855 -10.945 -8.172 1 96.81 65 TYR B C 1
ATOM 1496 O O . TYR B 1 65 ? -6.656 -10.211 -8.758 1 96.81 65 TYR B O 1
ATOM 1504 N N . PRO B 1 66 ? -4.828 -11.57 -8.766 1 97.69 66 PRO B N 1
ATOM 1505 C CA . PRO B 1 66 ? -4.371 -11.039 -10.055 1 97.69 66 PRO B CA 1
ATOM 1506 C C . PRO B 1 66 ? -5.449 -11.086 -11.133 1 97.69 66 PRO B C 1
ATOM 1508 O O . PRO B 1 66 ? -5.477 -10.234 -12.023 1 97.69 66 PRO B O 1
ATOM 1511 N N . VAL B 1 67 ? -6.328 -11.984 -11.086 1 97.44 67 VAL B N 1
ATOM 1512 C CA . VAL B 1 67 ? -7.297 -12.125 -12.164 1 97.44 67 VAL B CA 1
ATOM 1513 C C . VAL B 1 67 ? -8.461 -11.164 -11.945 1 97.44 67 VAL B C 1
ATOM 1515 O O . VAL B 1 67 ? -9.305 -10.984 -12.828 1 97.44 67 VAL B O 1
ATOM 1518 N N . CYS B 1 68 ? -8.523 -10.586 -10.766 1 95.75 68 CYS B N 1
ATOM 1519 C CA . CYS B 1 68 ? -9.594 -9.633 -10.461 1 95.75 68 CYS B CA 1
ATOM 1520 C C . CYS B 1 68 ? -9.281 -8.258 -11.055 1 95.75 68 CYS B C 1
ATOM 1522 O O . CYS B 1 68 ? -8.219 -7.695 -10.789 1 95.75 68 CYS B O 1
ATOM 1524 N N . PRO B 1 69 ? -10.195 -7.75 -11.773 1 93 69 PRO B N 1
ATOM 1525 C CA . PRO B 1 69 ? -9.953 -6.449 -12.406 1 93 69 PRO B CA 1
ATOM 1526 C C . PRO B 1 69 ? -10.281 -5.277 -11.477 1 93 69 PRO B C 1
ATOM 1528 O O . PRO B 1 69 ? -10.023 -4.121 -11.82 1 93 69 PRO B O 1
ATOM 1531 N N . ASN B 1 70 ? -10.812 -5.535 -10.273 1 86.94 70 ASN B N 1
ATOM 1532 C CA . ASN B 1 70 ? -11.312 -4.465 -9.422 1 86.94 70 ASN B CA 1
ATOM 1533 C C . ASN B 1 70 ? -10.172 -3.658 -8.797 1 86.94 70 ASN B C 1
ATOM 1535 O O . ASN B 1 70 ? -9.125 -4.211 -8.477 1 86.94 70 ASN B O 1
ATOM 1539 N N . SER B 1 71 ? -10.305 -2.438 -8.648 1 86.19 71 SER B N 1
ATOM 1540 C CA . SER B 1 71 ? -9.406 -1.559 -7.902 1 86.19 71 SER B CA 1
ATOM 1541 C C . SER B 1 71 ? -9.766 -1.525 -6.422 1 86.19 71 SER B C 1
ATOM 1543 O O . SER B 1 71 ? -10.938 -1.688 -6.059 1 86.19 71 SER B O 1
ATOM 1545 N N . LEU B 1 72 ? -8.719 -1.702 -5.645 1 79.88 72 LEU B N 1
ATOM 1546 C CA . LEU B 1 72 ? -8.945 -1.489 -4.219 1 79.88 72 LEU B CA 1
ATOM 1547 C C . LEU B 1 72 ? -9.305 -0.035 -3.936 1 79.88 72 LEU B C 1
ATOM 1549 O O . LEU B 1 72 ? -8.766 0.876 -4.566 1 79.88 72 LEU B O 1
ATOM 1553 N N . ALA B 1 73 ? -10.594 0.138 -3.963 1 65.88 73 ALA B N 1
ATOM 1554 C CA . ALA B 1 73 ? -11.125 1.495 -3.871 1 65.88 73 ALA B CA 1
ATOM 1555 C C . ALA B 1 73 ? -10.133 2.43 -3.189 1 65.88 73 ALA B C 1
ATOM 1557 O O . ALA B 1 73 ? -9.82 3.502 -3.713 1 65.88 73 ALA B O 1
ATOM 1558 N N . ASN B 1 74 ? -10.227 2.615 -1.749 1 74.31 74 ASN B N 1
ATOM 1559 C CA . ASN B 1 74 ? -9.648 3.805 -1.142 1 74.31 74 ASN B CA 1
ATOM 1560 C C . ASN B 1 74 ? -8.648 3.443 -0.047 1 74.31 74 ASN B C 1
ATOM 1562 O O . ASN B 1 74 ? -8.578 2.291 0.385 1 74.31 74 ASN B O 1
ATOM 1566 N N . ASN B 1 75 ? -7.609 4.262 0.082 1 86.62 75 ASN B N 1
ATOM 1567 C CA . ASN B 1 75 ? -6.695 4.277 1.22 1 86.62 75 ASN B CA 1
ATOM 1568 C C . ASN B 1 75 ? -7.441 4.492 2.533 1 86.62 75 ASN B C 1
ATOM 1570 O O . ASN B 1 75 ? -6.82 4.738 3.57 1 86.62 75 ASN B O 1
ATOM 1574 N N . PHE B 1 76 ? -8.734 4.297 2.41 1 89.12 76 PHE B N 1
ATOM 1575 C CA . PHE B 1 76 ? -9.586 4.594 3.557 1 89.12 76 PHE B CA 1
ATOM 1576 C C . PHE B 1 76 ? -10.555 3.445 3.82 1 89.12 76 PHE B C 1
ATOM 1578 O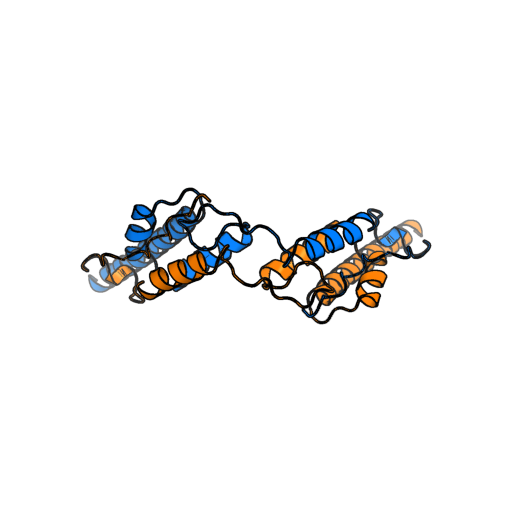 O . PHE B 1 76 ? -10.93 2.717 2.898 1 89.12 76 PHE B O 1
ATOM 1585 N N . CYS B 1 77 ? -10.922 3.301 5.02 1 85.62 77 CYS B N 1
ATOM 1586 C CA . CYS B 1 77 ? -11.789 2.188 5.387 1 85.62 77 CYS B CA 1
ATOM 1587 C C . CYS B 1 77 ? -13.227 2.451 4.949 1 85.62 77 CYS B C 1
ATOM 1589 O O . CYS B 1 77 ? -14.031 1.522 4.863 1 85.62 77 CYS B O 1
ATOM 1591 N N . SER B 1 78 ? -13.617 3.662 4.879 1 83.75 78 SER B N 1
ATOM 1592 C CA . SER B 1 78 ? -14.969 4.043 4.48 1 83.75 78 SER B CA 1
ATOM 1593 C C . SER B 1 78 ? -14.969 5.367 3.723 1 83.75 78 SER B C 1
ATOM 1595 O O . SER B 1 78 ? -13.969 6.086 3.719 1 83.75 78 SER B O 1
ATOM 1597 N N . ASN B 1 79 ? -16.141 5.664 3.088 1 87.5 79 ASN B N 1
ATOM 1598 C CA . ASN B 1 79 ? -16.312 6.961 2.439 1 87.5 79 ASN B CA 1
ATOM 1599 C C . ASN B 1 79 ? -16.266 8.102 3.451 1 87.5 79 ASN B C 1
ATOM 1601 O O . ASN B 1 79 ? -15.828 9.211 3.127 1 87.5 79 ASN B O 1
ATOM 1605 N N . GLU B 1 80 ? -16.703 7.805 4.613 1 92.56 80 GLU B N 1
ATOM 1606 C CA . GLU B 1 80 ? -16.672 8.82 5.664 1 92.56 80 GLU B CA 1
ATOM 1607 C C . GLU B 1 80 ? -15.242 9.234 5.988 1 92.56 80 GLU B C 1
ATOM 1609 O O . GLU B 1 80 ? -14.938 10.422 6.066 1 92.56 80 GLU B O 1
ATOM 1614 N N . CYS B 1 81 ? -14.359 8.211 6.109 1 94.19 81 CYS B N 1
ATOM 1615 C CA . CYS B 1 81 ? -12.953 8.5 6.387 1 94.19 81 CYS B CA 1
ATOM 1616 C C . CYS B 1 81 ? -12.305 9.203 5.199 1 94.19 81 CYS B C 1
ATOM 1618 O O . CYS B 1 81 ? -11.484 10.102 5.383 1 94.19 81 CYS B O 1
ATOM 1620 N N . TYR B 1 82 ? -12.672 8.781 4.066 1 93.44 82 TYR B N 1
ATOM 1621 C CA . TYR B 1 82 ? -12.18 9.43 2.854 1 93.44 82 TYR B CA 1
ATOM 1622 C C . TYR B 1 82 ? -12.539 10.914 2.842 1 93.44 82 TYR B C 1
ATOM 1624 O O . TYR B 1 82 ? -11.672 11.766 2.654 1 93.44 82 TYR B O 1
ATOM 1632 N N . ASN B 1 83 ? -13.758 11.164 3.072 1 95.69 83 ASN B N 1
ATOM 1633 C CA . ASN B 1 83 ? -14.242 12.539 3.064 1 95.69 83 ASN B CA 1
ATOM 1634 C C . ASN B 1 83 ? -13.602 13.367 4.18 1 95.69 83 ASN B C 1
ATOM 1636 O O . ASN B 1 83 ? -13.18 14.5 3.955 1 95.69 83 ASN B O 1
ATOM 1640 N N . ALA B 1 84 ? -13.578 12.781 5.332 1 97.31 84 ALA B N 1
ATOM 1641 C CA . ALA B 1 84 ? -13 13.484 6.473 1 97.31 84 ALA B CA 1
ATOM 1642 C C . ALA B 1 84 ? -11.531 13.82 6.227 1 97.31 84 ALA B C 1
ATOM 1644 O O . ALA B 1 84 ? -11.078 14.938 6.508 1 97.31 84 ALA B O 1
ATOM 1645 N N . SER B 1 85 ? -10.812 12.906 5.711 1 97 85 SER B N 1
ATOM 1646 C CA . SER B 1 85 ? -9.391 13.086 5.414 1 97 85 SER B CA 1
ATOM 1647 C C . SER B 1 85 ? -9.18 14.172 4.367 1 97 85 SER B C 1
ATOM 1649 O O . SER B 1 85 ? -8.312 15.031 4.523 1 97 85 SER B O 1
ATOM 1651 N N . ASN B 1 86 ? -9.961 14.078 3.363 1 96.75 86 ASN B N 1
ATOM 1652 C CA . ASN B 1 86 ? -9.844 15.086 2.318 1 96.75 86 ASN B CA 1
ATOM 1653 C C . ASN B 1 86 ? -10.195 16.484 2.842 1 96.75 86 ASN B C 1
ATOM 1655 O O . ASN B 1 86 ? -9.594 17.469 2.434 1 96.75 86 ASN B O 1
ATOM 1659 N N . TYR B 1 87 ? -11.227 16.547 3.643 1 97.88 87 TYR B N 1
ATOM 1660 C CA . TYR B 1 87 ? -11.594 17.812 4.273 1 97.88 87 TYR B CA 1
ATOM 1661 C C . TYR B 1 87 ? -10.422 18.391 5.062 1 97.88 87 TYR B C 1
ATOM 1663 O O . TYR B 1 87 ? -10.102 19.578 4.926 1 97.88 87 TYR B O 1
ATOM 1671 N N . TYR B 1 88 ? -9.789 17.609 5.879 1 97.81 88 TYR B N 1
ATOM 1672 C CA . TYR B 1 88 ? -8.617 18.016 6.641 1 97.81 88 TYR B CA 1
ATOM 1673 C C . TYR B 1 88 ? -7.504 18.5 5.719 1 97.81 88 TYR B C 1
ATOM 1675 O O . TYR B 1 88 ? -6.969 19.594 5.902 1 97.81 88 TYR B O 1
ATOM 1683 N N . LYS B 1 89 ? -7.148 17.703 4.723 1 98.06 89 LYS B N 1
ATOM 1684 C CA . LYS B 1 89 ? -6.066 18.016 3.791 1 98.06 89 LYS B CA 1
ATOM 1685 C C . LYS B 1 89 ? -6.289 19.359 3.115 1 98.06 89 LYS B C 1
ATOM 1687 O O . LYS B 1 89 ? -5.34 20.125 2.928 1 98.06 89 LYS B O 1
ATOM 1692 N N . SER B 1 90 ? -7.535 19.562 2.752 1 97.75 90 SER B N 1
ATOM 1693 C CA . SER B 1 90 ? -7.867 20.766 1.998 1 97.75 90 SER B CA 1
ATOM 1694 C C . SER B 1 90 ? -7.586 22.031 2.814 1 97.75 90 SER B C 1
ATOM 1696 O O . SER B 1 90 ? -7.445 23.125 2.254 1 97.75 90 SER B O 1
ATOM 1698 N N . GLN B 1 91 ? -7.5 21.938 4.074 1 97.06 91 GLN B N 1
ATOM 1699 C CA . GLN B 1 91 ? -7.285 23.078 4.957 1 97.06 91 GLN B CA 1
ATOM 1700 C C . GLN B 1 91 ? -5.797 23.312 5.191 1 97.06 91 GLN B C 1
ATOM 1702 O O . GLN B 1 91 ? -5.41 24.359 5.719 1 97.06 91 GLN B O 1
ATOM 1707 N N . LEU B 1 92 ? -4.945 22.391 4.902 1 96.62 92 LEU B N 1
ATOM 1708 C CA 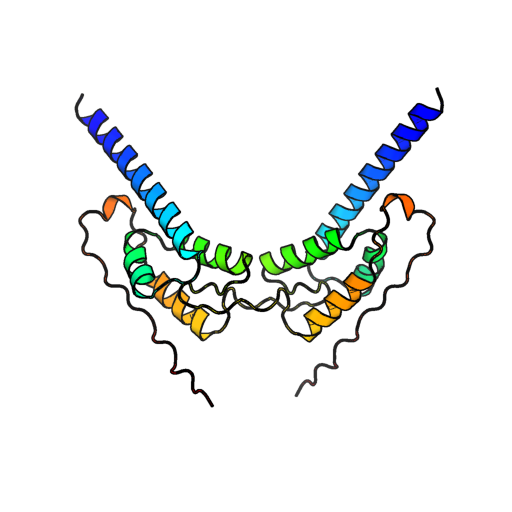. LEU B 1 92 ? -3.514 22.5 5.16 1 96.62 92 LEU B CA 1
ATOM 1709 C C . LEU B 1 92 ? -2.889 23.578 4.273 1 96.62 92 LEU B C 1
ATOM 1711 O O . LEU B 1 92 ? -3.215 23.672 3.088 1 96.62 92 LEU B O 1
ATOM 1715 N N . SER B 1 93 ? -2.027 24.359 4.93 1 94.75 93 SER B N 1
ATOM 1716 C CA . SER B 1 93 ? -1.363 25.438 4.211 1 94.75 93 SER B CA 1
ATOM 1717 C C . SER B 1 93 ? -0.302 24.906 3.256 1 94.75 93 SER B C 1
ATOM 1719 O O . SER B 1 93 ? 0.423 23.969 3.59 1 94.75 93 SER B O 1
ATOM 1721 N N . THR B 1 94 ? -0.182 25.531 2.088 1 94.75 94 THR B N 1
ATOM 1722 C CA . THR B 1 94 ? 0.858 25.188 1.123 1 94.75 94 THR B CA 1
ATOM 1723 C C . THR B 1 94 ? 2.082 26.078 1.315 1 94.75 94 THR B C 1
ATOM 1725 O O . THR B 1 94 ? 3.111 25.875 0.669 1 94.75 94 THR B O 1
ATOM 1728 N N . SER B 1 95 ? 2.025 26.984 2.25 1 92.69 95 SER B N 1
ATOM 1729 C CA . SER B 1 95 ? 3.135 27.906 2.482 1 92.69 95 SER B CA 1
ATOM 1730 C C . SER B 1 95 ? 4.352 27.172 3.033 1 92.69 95 SER B C 1
ATOM 1732 O O . SER B 1 95 ? 4.215 26.188 3.775 1 92.69 95 SER B O 1
ATOM 1734 N N . PRO B 1 96 ? 5.598 27.703 2.652 1 93.62 96 PRO B N 1
ATOM 1735 C CA . PRO B 1 96 ? 6.801 27.062 3.211 1 93.62 96 PRO B CA 1
ATOM 1736 C C . PRO B 1 96 ? 6.77 27 4.738 1 93.62 96 PRO B C 1
ATOM 1738 O O . PRO B 1 96 ? 6.289 27.922 5.395 1 93.62 96 PRO B O 1
ATOM 1741 N N . LEU B 1 97 ? 7.289 25.938 5.211 1 93.69 97 LEU B N 1
ATOM 1742 C CA . LEU B 1 97 ? 7.207 25.656 6.645 1 93.69 97 LEU B CA 1
ATOM 1743 C C . LEU B 1 97 ? 7.887 26.766 7.449 1 93.69 97 LEU B C 1
ATOM 1745 O O . LEU B 1 97 ? 7.418 27.125 8.531 1 93.69 97 LEU B O 1
ATOM 1749 N N . TRP B 1 98 ? 9.016 27.203 7.023 1 91.31 98 TRP B N 1
ATOM 1750 C CA . TRP B 1 98 ? 9.797 28.188 7.77 1 91.31 98 TRP B CA 1
ATOM 1751 C C . TRP B 1 98 ? 9.094 29.547 7.789 1 91.31 98 TRP B C 1
ATOM 1753 O O . TRP B 1 98 ? 9.469 30.438 8.562 1 91.31 98 TRP B O 1
ATOM 1763 N N . MET B 1 99 ? 8.141 29.797 7.008 1 90.12 99 MET B N 1
ATOM 1764 C CA . MET B 1 99 ? 7.41 31.062 6.957 1 90.12 99 MET B CA 1
ATOM 1765 C C . MET B 1 99 ? 6.27 31.062 7.973 1 90.12 99 MET B C 1
ATOM 1767 O O . MET B 1 99 ? 5.57 32.062 8.117 1 90.12 99 MET B O 1
ATOM 1771 N N . ARG B 1 100 ? 6.113 29.969 8.68 1 88 100 ARG B N 1
ATOM 1772 C CA . ARG B 1 100 ? 4.938 29.797 9.531 1 88 100 ARG B CA 1
ATOM 1773 C C . ARG B 1 100 ? 5.246 30.203 10.969 1 88 100 ARG B C 1
ATOM 1775 O O . ARG B 1 100 ? 4.352 30.234 11.812 1 88 100 ARG B O 1
ATOM 1782 N N . LYS B 1 101 ? 6.414 30.344 11.391 1 79.56 101 LYS B N 1
ATOM 1783 C CA . LYS B 1 101 ? 6.844 30.609 12.758 1 79.56 101 LYS B CA 1
ATOM 1784 C C . LYS B 1 101 ? 6.027 31.734 13.383 1 79.56 101 LYS B C 1
ATOM 1786 O O . LYS B 1 101 ? 5.641 31.672 14.547 1 79.56 101 LYS B O 1
ATOM 1791 N N . ASN B 1 102 ? 5.598 32.812 12.641 1 73.44 102 ASN B N 1
ATOM 1792 C CA . ASN B 1 102 ? 4.934 33.969 13.25 1 73.44 102 ASN B CA 1
ATOM 1793 C C . ASN B 1 102 ? 3.494 34.094 12.766 1 73.44 102 ASN B C 1
ATOM 1795 O O . ASN B 1 102 ? 2.904 35.188 12.852 1 73.44 102 ASN B O 1
ATOM 1799 N N . GLN B 1 103 ? 3.084 33.031 12.203 1 74.56 103 GLN B N 1
ATOM 1800 C CA . GLN B 1 103 ? 1.725 33.125 11.68 1 74.56 103 GLN B CA 1
ATOM 1801 C C . GLN B 1 103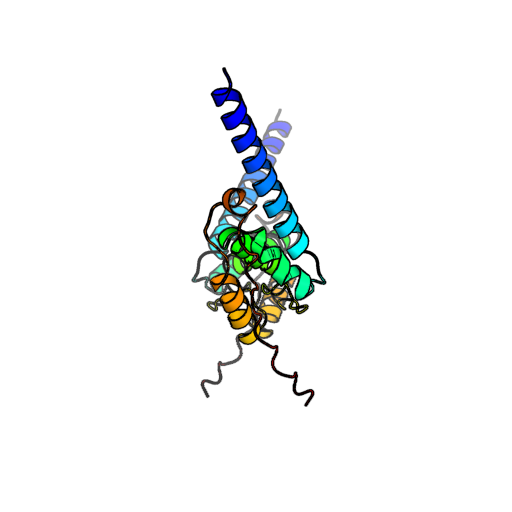 ? 0.719 32.531 12.664 1 74.56 103 GLN B C 1
ATOM 1803 O O . GLN B 1 103 ? 1.088 31.734 13.539 1 74.56 103 GLN B O 1
ATOM 1808 N N . LYS B 1 104 ? -0.515 33.188 12.641 1 70.44 104 LYS B N 1
ATOM 1809 C CA . LYS B 1 104 ? -1.607 32.656 13.461 1 70.44 104 LYS B CA 1
ATOM 1810 C C . LYS B 1 104 ? -1.844 31.188 13.195 1 70.44 104 LYS B C 1
ATOM 1812 O O . LYS B 1 104 ? -1.782 30.734 12.047 1 70.44 104 LYS B O 1
ATOM 1817 N N . ILE B 1 105 ? -1.917 30.484 14.219 1 69.75 105 ILE B N 1
ATOM 1818 C CA . ILE B 1 105 ? -2.176 29.047 14.164 1 69.75 105 ILE B CA 1
ATOM 1819 C C . ILE B 1 105 ? -3.59 28.797 13.648 1 69.75 105 ILE B C 1
ATOM 1821 O O . ILE B 1 105 ? -4.57 29.172 14.289 1 69.75 105 ILE B O 1
ATOM 1825 N N . PRO B 1 106 ? -3.535 28.391 12.32 1 72.06 106 PRO B N 1
ATOM 1826 C CA . PRO B 1 106 ? -4.895 28.094 11.859 1 72.06 106 PRO B CA 1
ATOM 1827 C C . PRO B 1 106 ? -5.566 27 12.68 1 72.06 106 PRO B C 1
ATOM 1829 O O . PRO B 1 106 ? -4.898 26.078 13.148 1 72.06 106 PRO B O 1
ATOM 1832 N N . THR B 1 107 ? -6.758 27.312 13.188 1 86.31 107 THR B N 1
ATOM 1833 C CA . THR B 1 107 ? -7.516 26.266 13.859 1 86.31 107 THR B CA 1
ATOM 1834 C C . THR B 1 107 ? -8.219 25.359 12.844 1 86.31 107 THR B C 1
ATOM 1836 O O . THR B 1 107 ? -9.156 25.797 12.172 1 86.31 107 THR B O 1
ATOM 1839 N N . LEU B 1 108 ? -7.633 24.234 12.539 1 93.75 108 LEU B N 1
ATOM 1840 C CA . LEU B 1 108 ? -8.203 23.297 11.578 1 93.75 108 LEU B CA 1
ATOM 1841 C C . LEU B 1 108 ? -9.438 22.625 12.156 1 93.75 108 LEU B C 1
ATOM 1843 O O . LEU B 1 108 ? -9.516 22.391 13.367 1 93.75 108 LEU B O 1
ATOM 1847 N N . MET B 1 109 ? -10.398 22.391 11.336 1 95.19 109 MET B N 1
ATOM 1848 C CA . MET B 1 109 ? -11.633 21.703 11.727 1 95.19 109 MET B CA 1
ATOM 1849 C C . MET B 1 109 ? -11.641 20.266 11.211 1 95.19 109 MET B C 1
ATOM 1851 O O . MET B 1 109 ? -11.117 19.984 10.133 1 95.19 109 MET B O 1
ATOM 1855 N N . LEU B 1 110 ? -12.203 19.391 12.062 1 96.25 110 LEU B N 1
ATOM 1856 C CA . LEU B 1 110 ? -12.383 18 11.641 1 96.25 110 LEU B CA 1
ATOM 1857 C C . LEU B 1 110 ? -13.867 17.672 11.484 1 96.25 110 LEU B C 1
ATOM 1859 O O . LEU B 1 110 ? -14.703 18.188 12.234 1 96.25 110 LEU B O 1
ATOM 1863 N N . LEU B 1 111 ? -14.156 16.875 10.445 1 93.94 111 LEU B N 1
ATOM 1864 C CA . LEU B 1 111 ? -15.539 16.438 10.266 1 93.94 111 LEU B CA 1
ATOM 1865 C C . LEU B 1 111 ? -15.945 15.477 11.383 1 93.94 111 LEU B C 1
ATOM 1867 O O . LEU B 1 111 ? -15.148 14.641 11.812 1 93.94 111 LEU B O 1
ATOM 1871 N N . SER B 1 112 ? -17.109 15.648 11.953 1 78.56 112 SER B N 1
ATOM 1872 C CA . SER B 1 112 ? -17.609 14.836 13.047 1 78.56 112 SER B CA 1
ATOM 1873 C C . SER B 1 112 ? -17.984 13.43 12.578 1 78.56 112 SER B C 1
ATOM 1875 O O . SER B 1 112 ? -18.406 13.25 11.438 1 78.56 112 SER B O 1
ATOM 1877 N N . LYS B 1 113 ? -17.344 12.336 13.172 1 64.25 113 LYS B N 1
ATOM 1878 C CA . LYS B 1 113 ? -17.75 10.977 12.836 1 64.25 113 LYS B CA 1
ATOM 1879 C C . LYS B 1 113 ? -19.25 10.797 13.023 1 64.25 113 LYS B C 1
ATOM 1881 O O . LYS B 1 113 ? -19.812 11.258 14.016 1 64.25 113 LYS B O 1
ATOM 1886 N N . PRO B 1 114 ? -19.906 10.281 11.953 1 53.5 114 PRO B N 1
ATOM 1887 C CA . PRO B 1 114 ? -21.312 9.984 12.227 1 53.5 114 PRO B CA 1
ATOM 1888 C C . PRO B 1 114 ? -21.5 9.094 13.453 1 53.5 114 PRO B C 1
ATOM 1890 O O . PRO B 1 114 ? -20.609 8.305 13.789 1 53.5 114 PRO B O 1
ATOM 1893 N N . GLU B 1 115 ? -22.266 9.539 14.414 1 42.56 115 GLU B N 1
ATOM 1894 C CA . GLU B 1 115 ? -22.656 8.68 15.531 1 42.56 115 GLU B CA 1
ATOM 1895 C C . GLU B 1 115 ? -22.781 7.223 15.086 1 42.56 115 GLU B C 1
ATOM 1897 O O . GLU B 1 115 ? -23.422 6.926 14.07 1 42.56 115 GLU B O 1
ATOM 1902 N N . ALA B 1 116 ? -21.703 6.434 15.25 1 45.69 116 ALA B N 1
ATOM 1903 C CA . ALA B 1 116 ? -21.891 4.992 15.086 1 45.69 116 ALA B CA 1
ATOM 1904 C C . ALA B 1 116 ? -23.281 4.555 15.547 1 45.69 116 ALA B C 1
ATOM 1906 O O . ALA B 1 116 ? -23.672 4.84 16.672 1 45.69 116 ALA B O 1
ATOM 1907 N N . ARG B 1 117 ? -24.328 4.477 14.703 1 34.34 117 ARG B N 1
ATOM 1908 C CA . ARG B 1 117 ? -25.5 3.748 15.188 1 34.34 117 ARG B CA 1
ATOM 1909 C C . ARG B 1 117 ? -25.125 2.336 15.625 1 34.34 117 ARG B C 1
ATOM 1911 O O . ARG B 1 117 ? -24.594 1.557 14.828 1 34.34 117 ARG B O 1
ATOM 1918 N N . TYR B 1 118 ? -24.453 2.166 16.781 1 33.75 118 TYR B N 1
ATOM 1919 C CA . TYR B 1 118 ? -24.625 0.847 17.375 1 33.75 118 TYR B CA 1
ATOM 1920 C C . TYR B 1 118 ? -26.016 0.303 17.125 1 33.75 118 TYR B C 1
ATOM 1922 O O . TYR B 1 118 ? -27 0.83 17.656 1 33.75 118 TYR B O 1
ATOM 1930 N N . VAL B 1 119 ? -26.516 0.077 15.797 1 27.11 119 VAL B N 1
ATOM 1931 C CA . VAL B 1 119 ? -27.562 -0.95 15.875 1 27.11 119 VAL B CA 1
ATOM 1932 C C . VAL B 1 119 ? -26.906 -2.322 16.047 1 27.11 119 VAL B C 1
ATOM 1934 O O . VAL B 1 119 ? -25.875 -2.611 15.43 1 27.11 119 VAL B O 1
#

Sequence (238 aa):
MDKKKALEEKIRFQVECEKTAHLTVQRLLDNPVTEDFLIDSGRLIKPEHYDDVIEERAISHQCGYPVCPNSLANNFCSNECYNASNYYKSQLSTSPLWMRKNQKIPTLMLLSKPEARYVMDKKKALEEKIRFQVECEKTAHLTVQRLLDNPVTEDFLIDSGRLIKPEHYDDVIEERAISHQCGYPVCPNSLANNFCSNECYNASNYYKSQLSTSPLWMRKNQKIPTLMLLSKPEARYV

InterPro domains:
  IPR007308 Rtr1/RPAP2 domain [PF04181] (43-73)
  IPR007308 Rtr1/RPAP2 domain [PS51479] (40-101)
  IPR038534 Rtr1/RPAP2 domain superfamily [G3DSA:1.25.40.820] (2-73)
  IPR038534 Rtr1/RPAP2 domain superfamily [G3DSA:1.25.40.820] (74-116)
  IPR039693 Rtr1/RPAP2 [PTHR14732] (10-111)